Protein AF-A0A382RV12-F1 (afdb_monomer)

Organism: NCBI:txid408172

Structure (mmCIF, N/CA/C/O backbone):
data_AF-A0A382RV12-F1
#
_entry.id   AF-A0A382RV12-F1
#
loop_
_atom_site.group_PDB
_atom_site.id
_atom_site.type_symbol
_atom_site.label_atom_id
_atom_site.label_alt_id
_atom_site.label_comp_id
_atom_site.label_asym_id
_atom_site.label_entity_id
_atom_site.label_seq_id
_atom_site.pdbx_PDB_ins_code
_atom_site.Cartn_x
_atom_site.Cartn_y
_atom_site.Cartn_z
_atom_site.occupancy
_atom_site.B_iso_or_equiv
_atom_site.auth_seq_id
_atom_site.auth_comp_id
_atom_site.auth_asym_id
_atom_site.auth_atom_id
_atom_site.pdbx_PDB_model_num
ATOM 1 N N . MET A 1 1 ? -24.639 10.679 39.259 1.00 41.12 1 MET A N 1
ATOM 2 C CA . MET A 1 1 ? -24.755 9.679 38.186 1.00 41.12 1 MET A CA 1
ATOM 3 C C . MET A 1 1 ? -23.896 10.194 37.061 1.00 41.12 1 MET A C 1
ATOM 5 O O . MET A 1 1 ? -24.199 11.256 36.540 1.00 41.12 1 MET A O 1
ATOM 9 N N . THR A 1 2 ? -22.761 9.558 36.803 1.00 46.12 2 THR A N 1
ATOM 10 C CA . THR A 1 2 ? -22.105 9.705 35.505 1.00 46.12 2 THR A CA 1
ATOM 11 C C . THR A 1 2 ? -22.959 8.887 34.549 1.00 46.12 2 THR A C 1
ATOM 13 O O . THR A 1 2 ? -23.138 7.693 34.789 1.00 46.12 2 THR A O 1
ATOM 16 N N . GLU A 1 3 ? -23.603 9.538 33.585 1.00 52.28 3 GLU A N 1
ATOM 17 C CA . GLU A 1 3 ? -24.341 8.835 32.535 1.00 52.28 3 GLU A CA 1
ATOM 18 C C . GLU A 1 3 ? -23.346 7.910 31.829 1.00 52.28 3 GLU A C 1
ATOM 20 O O . GLU A 1 3 ? -22.315 8.371 31.342 1.00 52.28 3 GLU A O 1
ATOM 25 N N . GLN A 1 4 ? -23.598 6.603 31.879 1.00 54.69 4 GLN A N 1
ATOM 26 C CA . GLN A 1 4 ? -22.796 5.633 31.149 1.00 54.69 4 GLN A CA 1
ATOM 27 C C . GLN A 1 4 ? -23.202 5.730 29.682 1.00 54.69 4 GLN A C 1
ATOM 29 O O . GLN A 1 4 ? -24.363 5.508 29.347 1.00 54.69 4 GLN A O 1
ATOM 34 N N . THR A 1 5 ? -22.251 6.110 28.840 1.00 68.94 5 THR A N 1
ATOM 35 C CA . THR A 1 5 ? -22.406 6.154 27.387 1.00 68.94 5 THR A CA 1
ATOM 36 C C . THR A 1 5 ? -22.314 4.744 26.808 1.00 68.94 5 THR A C 1
ATOM 38 O O . THR A 1 5 ? -21.700 3.858 27.415 1.00 68.94 5 THR A O 1
ATOM 41 N N . ASP A 1 6 ? -22.963 4.518 25.666 1.00 75.69 6 ASP A N 1
ATOM 42 C CA . ASP A 1 6 ? -22.780 3.284 24.901 1.00 75.69 6 ASP A CA 1
ATOM 43 C C . ASP A 1 6 ? -21.322 3.188 24.409 1.00 75.69 6 ASP A C 1
ATOM 45 O O . ASP A 1 6 ? -20.672 4.219 24.250 1.00 75.69 6 ASP A O 1
ATOM 49 N N . PRO A 1 7 ? -20.774 1.982 24.173 1.00 75.00 7 PRO A N 1
ATOM 50 C CA . PRO A 1 7 ? -19.420 1.846 23.647 1.00 75.00 7 PRO A CA 1
ATOM 51 C C . PRO A 1 7 ? -19.257 2.515 22.276 1.00 75.00 7 PRO A C 1
ATOM 53 O O . PRO A 1 7 ? -20.074 2.285 21.382 1.00 75.00 7 PRO A O 1
ATOM 56 N N . THR A 1 8 ? -18.152 3.238 22.076 1.00 80.94 8 THR A N 1
ATOM 57 C CA . THR A 1 8 ? -17.790 3.790 20.764 1.00 80.94 8 THR A CA 1
ATOM 58 C C . THR A 1 8 ? -17.733 2.707 19.684 1.00 80.94 8 THR A C 1
ATOM 60 O O . THR A 1 8 ? -17.203 1.616 19.913 1.00 80.94 8 THR A O 1
ATOM 63 N N . LEU A 1 9 ? -18.197 3.023 18.477 1.00 82.06 9 LEU A N 1
ATOM 64 C CA . LEU A 1 9 ? -18.089 2.171 17.294 1.00 82.06 9 LEU A CA 1
ATOM 65 C C . LEU A 1 9 ? -17.056 2.734 16.311 1.00 82.06 9 LEU A C 1
ATOM 67 O O . LEU A 1 9 ? -16.866 3.947 16.231 1.00 82.06 9 LEU A O 1
ATOM 71 N N . VAL A 1 10 ? -16.417 1.862 15.529 1.00 83.12 10 VAL A N 1
ATOM 72 C CA . VAL A 1 10 ? -15.773 2.276 14.274 1.00 83.12 10 VAL A CA 1
ATOM 73 C C . VAL A 1 10 ? -16.867 2.390 13.212 1.00 83.12 10 VAL A C 1
ATOM 75 O O . VAL A 1 10 ? -17.348 1.379 12.704 1.00 83.12 10 VAL A O 1
ATOM 78 N N . ASP A 1 11 ? -17.271 3.618 12.893 1.00 82.31 11 ASP A N 1
ATOM 79 C CA . ASP A 1 11 ? -18.333 3.910 11.922 1.00 82.31 11 ASP A CA 1
ATOM 80 C C . ASP A 1 11 ? -17.936 3.476 10.512 1.00 82.31 11 ASP A C 1
ATOM 82 O O . ASP A 1 11 ? -18.735 2.917 9.760 1.00 82.31 11 ASP A O 1
ATOM 86 N N . ASN A 1 12 ? -16.688 3.764 10.150 1.00 85.81 12 ASN A N 1
ATOM 87 C CA . ASN A 1 12 ? -16.140 3.460 8.843 1.00 85.81 12 ASN A CA 1
ATOM 88 C C . ASN A 1 12 ? -14.617 3.353 8.913 1.00 85.81 12 ASN A C 1
ATOM 90 O O . ASN A 1 12 ? -13.969 4.002 9.736 1.00 85.81 12 ASN A O 1
ATOM 94 N N . VAL A 1 13 ? -14.044 2.590 7.994 1.00 86.75 13 VAL A N 1
ATOM 95 C CA . VAL A 1 13 ? -12.624 2.647 7.661 1.00 86.75 13 VAL A CA 1
ATOM 96 C C . VAL A 1 13 ? -12.551 2.942 6.177 1.00 86.75 13 VAL A C 1
ATOM 98 O O . VAL A 1 13 ? -13.224 2.263 5.415 1.00 86.75 13 VAL A O 1
ATOM 101 N N . SER A 1 14 ? -11.759 3.928 5.759 1.00 89.06 14 SER A N 1
ATOM 102 C CA . SER A 1 14 ? -11.567 4.163 4.330 1.00 89.06 14 SER A CA 1
ATOM 103 C C . SER A 1 14 ? -10.190 4.670 3.953 1.00 89.06 14 SER A C 1
ATOM 105 O O . SER A 1 14 ? -9.489 5.279 4.766 1.00 89.06 14 SER A O 1
ATOM 107 N N . ILE A 1 15 ? -9.821 4.479 2.690 1.00 86.44 15 ILE A N 1
ATOM 108 C CA . ILE A 1 15 ? -8.669 5.155 2.084 1.00 86.44 15 ILE A CA 1
ATOM 109 C C . ILE A 1 15 ? -8.999 6.649 1.946 1.00 86.44 15 ILE A C 1
ATOM 111 O O . ILE A 1 15 ? -10.085 7.012 1.494 1.00 86.44 15 ILE A O 1
ATOM 115 N N . THR A 1 16 ? -8.104 7.535 2.394 1.00 82.19 16 THR A N 1
ATOM 116 C CA . THR A 1 16 ? -8.393 8.983 2.486 1.00 82.19 16 THR A CA 1
ATOM 117 C C . THR A 1 16 ? -7.419 9.892 1.754 1.00 82.19 16 THR A C 1
ATOM 119 O O . THR A 1 16 ? -7.777 11.033 1.467 1.00 82.19 16 THR A O 1
ATOM 122 N N . SER A 1 17 ? -6.211 9.427 1.431 1.00 77.88 17 SER A N 1
ATOM 123 C CA . SER A 1 17 ? -5.293 10.172 0.563 1.00 77.88 17 SER A CA 1
ATOM 124 C C . SER A 1 17 ? -4.125 9.323 0.082 1.00 77.88 17 SER A C 1
ATOM 126 O O . SER A 1 17 ? -3.607 8.497 0.839 1.00 77.88 17 SER A O 1
ATOM 128 N N . THR A 1 18 ? -3.634 9.656 -1.104 1.00 72.00 18 THR A N 1
ATOM 129 C CA . THR A 1 18 ? -2.382 9.198 -1.714 1.00 72.00 18 THR A CA 1
ATOM 130 C C . THR A 1 18 ? -1.452 10.401 -1.883 1.00 72.00 18 THR A C 1
ATOM 132 O O . THR A 1 18 ? -1.920 11.526 -2.073 1.00 72.00 18 THR A O 1
ATOM 135 N N . THR A 1 19 ? -0.137 10.232 -1.709 1.00 63.31 19 THR A N 1
ATOM 136 C CA . THR A 1 19 ? 0.781 11.388 -1.723 1.00 63.31 19 THR A CA 1
ATOM 137 C C . THR A 1 19 ? 1.204 11.864 -3.110 1.00 63.31 19 THR A C 1
ATOM 139 O O . THR A 1 19 ? 1.648 13.005 -3.184 1.00 63.31 19 THR A O 1
ATOM 142 N N . GLU A 1 20 ? 1.019 11.089 -4.185 1.00 52.03 20 GLU A N 1
ATOM 143 C CA . GLU A 1 20 ? 1.385 11.503 -5.551 1.00 52.03 20 GLU A CA 1
ATOM 144 C C . GLU A 1 20 ? 0.393 10.967 -6.607 1.00 52.03 20 GLU A C 1
ATOM 146 O O . GLU A 1 20 ? 0.573 9.906 -7.184 1.00 52.03 20 GLU A O 1
ATOM 151 N N . ASP A 1 21 ? -0.664 11.736 -6.885 1.00 49.31 21 ASP A N 1
ATOM 152 C CA . ASP A 1 21 ? -1.662 11.478 -7.948 1.00 49.31 21 ASP A CA 1
ATOM 153 C C . ASP A 1 21 ? -1.181 11.916 -9.355 1.00 49.31 21 ASP A C 1
ATOM 155 O O . ASP A 1 21 ? -1.974 12.078 -10.284 1.00 49.31 21 ASP A O 1
ATOM 159 N N . THR A 1 22 ? 0.115 12.191 -9.544 1.00 48.94 22 THR A N 1
ATOM 160 C CA . THR A 1 22 ? 0.632 12.641 -10.852 1.00 48.94 22 THR A CA 1
ATOM 161 C C . THR A 1 22 ? 0.770 11.519 -11.879 1.00 48.94 22 THR A C 1
ATOM 163 O O . THR A 1 22 ? 0.903 11.817 -13.067 1.00 48.94 22 THR A O 1
ATOM 166 N N . TYR A 1 23 ? 0.681 10.260 -11.449 1.00 57.47 23 TYR A N 1
ATOM 167 C CA . TYR A 1 23 ? 0.643 9.082 -12.311 1.00 57.47 23 TYR A CA 1
ATOM 168 C C . TYR A 1 23 ? -0.698 8.365 -12.160 1.00 57.47 23 TYR A C 1
ATOM 170 O O . TYR A 1 23 ? -1.352 8.439 -11.125 1.00 57.47 23 TYR A O 1
ATOM 178 N N . SER A 1 24 ? -1.125 7.656 -13.204 1.00 72.50 24 SER A N 1
ATOM 179 C CA . SER A 1 24 ? -2.361 6.862 -13.193 1.00 72.50 24 SER A CA 1
ATOM 180 C C . SER A 1 24 ? -2.358 5.710 -12.175 1.00 72.50 24 SER A C 1
ATOM 182 O O . SER A 1 24 ? -3.398 5.086 -11.981 1.00 72.50 24 SER A O 1
ATOM 184 N N . ALA A 1 25 ? -1.213 5.422 -11.549 1.00 86.50 25 ALA A N 1
ATOM 185 C CA . ALA A 1 25 ? -1.028 4.423 -10.504 1.00 86.50 25 ALA A CA 1
ATOM 186 C C . ALA A 1 25 ? 0.066 4.875 -9.520 1.00 86.50 25 ALA A C 1
ATOM 188 O O . ALA A 1 25 ? 0.974 5.612 -9.903 1.00 86.50 25 ALA A O 1
ATOM 189 N N . LEU A 1 26 ? -0.012 4.406 -8.274 1.00 90.06 26 LEU A N 1
ATOM 190 C CA . LEU A 1 26 ? 1.015 4.613 -7.251 1.00 90.06 26 LEU A CA 1
ATOM 191 C C . LEU A 1 26 ? 2.250 3.757 -7.534 1.00 90.06 26 LEU A C 1
ATOM 193 O O . LEU A 1 26 ? 2.128 2.617 -7.982 1.00 90.06 26 LEU A O 1
ATOM 197 N N . ASN A 1 27 ? 3.429 4.267 -7.194 1.00 89.50 27 ASN A N 1
ATOM 198 C CA . ASN A 1 27 ? 4.706 3.581 -7.337 1.00 89.50 27 ASN A CA 1
ATOM 199 C C . ASN A 1 27 ? 5.344 3.252 -5.977 1.00 89.50 27 ASN A C 1
ATOM 201 O O . ASN A 1 27 ? 4.908 3.679 -4.908 1.00 89.50 27 ASN A O 1
ATOM 205 N N . THR A 1 28 ? 6.426 2.466 -6.006 1.00 90.94 28 THR A N 1
ATOM 206 C CA . THR A 1 28 ? 7.207 2.150 -4.799 1.00 90.94 28 THR A CA 1
ATOM 207 C C . THR A 1 28 ? 7.678 3.426 -4.098 1.00 90.94 28 THR A C 1
ATOM 209 O O . THR A 1 28 ? 8.332 4.268 -4.707 1.00 90.94 28 THR A O 1
ATOM 212 N N . GLY A 1 29 ? 7.416 3.529 -2.794 1.00 91.31 29 GLY A N 1
ATOM 213 C CA . GLY A 1 29 ? 7.737 4.707 -1.981 1.00 91.31 29 GLY A CA 1
ATOM 214 C C . GLY A 1 29 ? 6.554 5.648 -1.734 1.00 91.31 29 GLY A C 1
ATOM 215 O O . GLY A 1 29 ? 6.611 6.434 -0.782 1.00 91.31 29 GLY A O 1
ATOM 216 N N . ASP A 1 30 ? 5.467 5.520 -2.497 1.00 91.62 30 ASP A N 1
ATOM 217 C CA . ASP A 1 30 ? 4.258 6.313 -2.282 1.00 91.62 30 ASP A CA 1
ATOM 218 C C . ASP A 1 30 ? 3.542 5.922 -0.997 1.00 91.62 30 ASP A C 1
ATOM 220 O O . ASP A 1 30 ? 3.575 4.770 -0.556 1.00 91.62 30 ASP A O 1
ATOM 224 N N . ASN A 1 31 ? 2.883 6.900 -0.373 1.00 91.50 31 ASN A N 1
ATOM 225 C CA . ASN A 1 31 ? 2.157 6.686 0.869 1.00 91.50 31 ASN A CA 1
ATOM 226 C C . ASN A 1 31 ? 0.653 6.644 0.630 1.00 91.50 31 ASN A C 1
ATOM 228 O O . ASN A 1 31 ? 0.059 7.596 0.123 1.00 91.50 31 ASN A O 1
ATOM 232 N N . VAL A 1 32 ? 0.039 5.579 1.131 1.00 92.69 32 VAL A N 1
ATOM 233 C CA . VAL A 1 32 ? -1.406 5.404 1.242 1.00 92.69 32 VAL A CA 1
ATOM 234 C C . VAL A 1 32 ? -1.804 5.714 2.677 1.00 92.69 32 VAL A C 1
ATOM 236 O O . VAL A 1 32 ? -1.262 5.133 3.622 1.00 92.69 32 VAL A O 1
ATOM 239 N N . SER A 1 33 ? -2.737 6.646 2.857 1.00 92.12 33 SER A N 1
ATOM 240 C CA . SER A 1 33 ? -3.342 6.924 4.160 1.00 92.12 33 SER A CA 1
ATOM 241 C C . SER A 1 33 ? -4.721 6.291 4.256 1.00 92.12 33 SER A C 1
ATOM 243 O O . SER A 1 33 ? -5.566 6.483 3.383 1.00 92.12 33 SER A O 1
ATOM 245 N N . VAL A 1 34 ? -4.944 5.575 5.354 1.00 93.75 34 VAL A N 1
ATOM 246 C CA . VAL A 1 34 ? -6.235 4.991 5.720 1.00 93.75 34 VAL A CA 1
ATOM 247 C C . VAL A 1 34 ? -6.728 5.657 6.994 1.00 93.75 34 VAL A C 1
ATOM 249 O O . VAL A 1 34 ? -5.946 5.897 7.917 1.00 93.75 34 VAL A O 1
ATOM 252 N N . THR A 1 35 ? -8.020 5.943 7.070 1.00 92.56 35 THR A N 1
ATOM 253 C CA . THR A 1 35 ? -8.645 6.563 8.235 1.00 92.56 35 THR A CA 1
ATOM 254 C C . THR A 1 35 ? -9.725 5.661 8.806 1.00 92.56 35 THR A C 1
ATOM 256 O O . THR A 1 35 ? -10.640 5.264 8.093 1.00 92.56 35 THR A O 1
ATOM 259 N N . ALA A 1 36 ? -9.637 5.376 10.104 1.00 93.19 36 ALA A N 1
ATOM 260 C CA . ALA A 1 36 ? -10.740 4.830 10.886 1.00 93.19 36 ALA A CA 1
ATOM 261 C C . ALA A 1 36 ? -11.505 5.983 11.549 1.00 93.19 36 ALA A C 1
ATOM 263 O O . ALA A 1 36 ? -10.899 6.820 12.226 1.00 93.19 36 ALA A O 1
ATOM 264 N N . PHE A 1 37 ? -12.816 6.023 11.338 1.00 90.69 37 PHE A N 1
ATOM 265 C CA . PHE A 1 37 ? -13.740 7.017 11.873 1.00 90.69 37 PHE A CA 1
ATOM 266 C C . PHE A 1 37 ? -14.488 6.412 13.057 1.00 90.69 37 PHE A C 1
ATOM 268 O O . PHE A 1 37 ? -15.012 5.305 12.945 1.00 90.69 37 PHE A O 1
ATOM 275 N N . PHE A 1 38 ? -14.543 7.127 14.176 1.00 90.38 38 PHE A N 1
ATOM 276 C CA . PHE A 1 38 ? -15.217 6.670 15.390 1.00 90.38 38 PHE A CA 1
ATOM 277 C C . PHE A 1 38 ? -16.532 7.411 15.601 1.00 90.38 38 PHE A C 1
ATOM 279 O O . PHE A 1 38 ? -16.618 8.584 15.267 1.00 90.38 38 PHE A O 1
ATOM 286 N N . SER A 1 39 ? -17.528 6.758 16.195 1.00 88.19 39 SER A N 1
ATOM 287 C CA . SER A 1 39 ? -18.857 7.338 16.447 1.00 88.19 39 SER A CA 1
ATOM 288 C C . SER A 1 39 ? -18.885 8.444 17.510 1.00 88.19 39 SER A C 1
ATOM 290 O O . SER A 1 39 ? -19.922 9.065 17.728 1.00 88.19 39 SER A O 1
ATOM 292 N N . GLU A 1 40 ? -17.778 8.631 18.228 1.00 86.44 40 GLU A N 1
ATOM 293 C CA . GLU A 1 40 ? -17.568 9.654 19.252 1.00 86.44 40 GLU A CA 1
ATOM 294 C C . GLU A 1 40 ? -16.057 9.837 19.502 1.00 86.44 40 GLU A C 1
ATOM 296 O O . GLU A 1 40 ? -15.216 9.238 18.823 1.00 86.44 40 GLU A O 1
ATOM 301 N N . SER A 1 41 ? -15.693 10.684 20.467 1.00 86.50 41 SER A N 1
ATOM 302 C CA . SER A 1 41 ? -14.296 10.877 20.864 1.00 86.50 41 SER A CA 1
ATOM 303 C C . SER A 1 41 ? -13.726 9.657 21.595 1.00 86.50 41 SER A C 1
ATOM 305 O O . SER A 1 41 ? -14.372 9.091 22.479 1.00 86.50 41 SER A O 1
ATOM 307 N N . VAL A 1 42 ? -12.473 9.308 21.296 1.00 91.06 42 VAL A N 1
ATOM 308 C CA . VAL A 1 42 ? -11.781 8.140 21.854 1.00 91.06 42 VAL A CA 1
ATOM 309 C C . VAL A 1 42 ? -10.441 8.490 22.489 1.00 91.06 42 VAL A C 1
ATOM 311 O O . VAL A 1 42 ? -9.745 9.432 22.124 1.00 91.06 42 VAL A O 1
ATOM 314 N N . ILE A 1 43 ? -10.035 7.665 23.441 1.00 91.94 43 ILE A N 1
ATOM 315 C CA . ILE A 1 43 ? -8.728 7.661 24.079 1.00 91.94 43 ILE A CA 1
ATOM 316 C C . ILE A 1 43 ? -7.997 6.411 23.601 1.00 91.94 43 ILE A C 1
ATOM 318 O O . ILE A 1 43 ? -8.394 5.285 23.919 1.00 91.94 43 ILE A O 1
ATOM 322 N N . VAL A 1 44 ? -6.911 6.616 22.858 1.00 93.94 44 VAL A N 1
ATOM 323 C CA . VAL A 1 44 ? -6.012 5.547 22.416 1.00 93.94 44 VAL A CA 1
ATO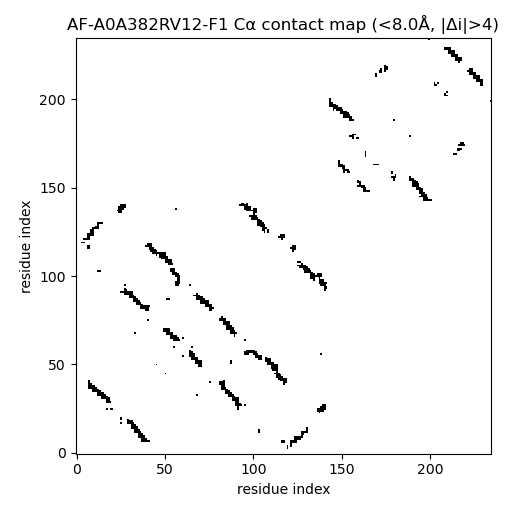M 324 C C . VAL A 1 44 ? -4.873 5.399 23.425 1.00 93.94 44 VAL A C 1
ATOM 326 O O . VAL A 1 44 ? -4.073 6.313 23.608 1.00 93.94 44 VAL A O 1
ATOM 329 N N . ASP A 1 45 ? -4.780 4.236 24.066 1.00 95.56 45 ASP A N 1
ATOM 330 C CA . ASP A 1 45 ? -3.632 3.844 24.890 1.00 95.56 45 ASP A CA 1
ATOM 331 C C . ASP A 1 45 ? -2.823 2.787 24.138 1.00 95.56 45 ASP A C 1
ATOM 333 O O . ASP A 1 45 ? -3.226 1.626 24.049 1.00 95.56 45 ASP A O 1
ATOM 337 N N . ASN A 1 46 ? -1.697 3.206 23.568 1.00 95.31 46 ASN A N 1
ATOM 338 C CA . ASN A 1 46 ? -0.800 2.392 22.750 1.00 95.31 46 ASN A CA 1
ATOM 339 C C . ASN A 1 46 ? 0.552 2.119 23.434 1.00 95.31 46 ASN A C 1
ATOM 341 O O . ASN A 1 46 ? 1.528 1.768 22.771 1.00 95.31 46 ASN A O 1
ATOM 345 N N . ALA A 1 47 ? 0.637 2.255 24.763 1.00 96.19 47 ALA A N 1
ATOM 346 C CA . ALA A 1 47 ? 1.895 2.072 25.492 1.00 96.19 47 ALA A CA 1
ATOM 347 C C . ALA A 1 47 ? 2.473 0.647 25.374 1.00 96.19 47 ALA A C 1
ATOM 349 O O . ALA A 1 47 ? 3.684 0.460 25.482 1.00 96.19 47 ALA A O 1
ATOM 350 N N . SER A 1 48 ? 1.614 -0.354 25.143 1.00 95.50 48 SER A N 1
ATOM 351 C CA . SER A 1 48 ? 2.001 -1.770 25.008 1.00 95.50 48 SER A CA 1
ATOM 352 C C . SER A 1 48 ? 2.091 -2.257 23.555 1.00 95.50 48 SER A C 1
ATOM 354 O O . SER A 1 48 ? 2.393 -3.426 23.326 1.00 95.50 48 SER A O 1
ATOM 356 N N . GLY A 1 49 ? 1.835 -1.384 22.578 1.00 95.88 49 GLY A N 1
ATOM 357 C CA . GLY A 1 49 ? 1.832 -1.718 21.156 1.00 95.88 49 GLY A CA 1
ATOM 358 C C . GLY A 1 49 ? 0.945 -0.773 20.352 1.00 95.88 49 GLY A C 1
ATOM 359 O O . GLY A 1 49 ? 0.061 -0.122 20.904 1.00 95.88 49 GLY A O 1
ATOM 360 N N . ASN A 1 50 ? 1.193 -0.682 19.045 1.00 96.00 50 ASN A N 1
ATOM 361 C CA . ASN A 1 50 ? 0.440 0.201 18.159 1.00 96.00 50 ASN A CA 1
ATOM 362 C C . ASN A 1 50 ? -0.681 -0.553 17.434 1.00 96.00 50 ASN A C 1
ATOM 364 O O . ASN A 1 50 ? -0.428 -1.643 16.909 1.00 96.00 50 ASN A O 1
ATOM 368 N N . PRO A 1 51 ? -1.876 0.054 17.312 1.00 97.38 51 PRO A N 1
ATOM 369 C CA . PRO A 1 51 ? -2.884 -0.425 16.383 1.00 97.38 51 PRO A CA 1
ATOM 370 C C . PRO A 1 51 ? -2.313 -0.550 14.962 1.00 97.38 51 PRO A C 1
ATOM 372 O O . PRO A 1 51 ? -1.484 0.259 14.533 1.00 97.38 51 PRO A O 1
ATOM 375 N N . THR A 1 52 ? -2.779 -1.540 14.214 1.00 98.06 52 THR A N 1
ATOM 376 C CA . THR A 1 52 ? -2.472 -1.706 12.788 1.00 98.06 52 THR A CA 1
ATOM 377 C C . THR A 1 52 ? -3.740 -1.949 12.004 1.00 98.06 52 THR A C 1
ATOM 379 O O . THR A 1 52 ? -4.732 -2.416 12.559 1.00 98.06 52 THR A O 1
ATOM 382 N N . LEU A 1 53 ? -3.683 -1.688 10.707 1.00 97.56 53 LEU A N 1
ATOM 383 C CA . LEU A 1 53 ? -4.793 -1.930 9.808 1.00 97.56 53 LEU A CA 1
ATOM 384 C C . LEU A 1 53 ? -4.312 -2.735 8.607 1.00 97.56 53 LEU A C 1
ATOM 386 O O . LEU A 1 53 ? -3.341 -2.350 7.957 1.00 97.56 53 LEU A O 1
ATOM 390 N N . THR A 1 54 ? -4.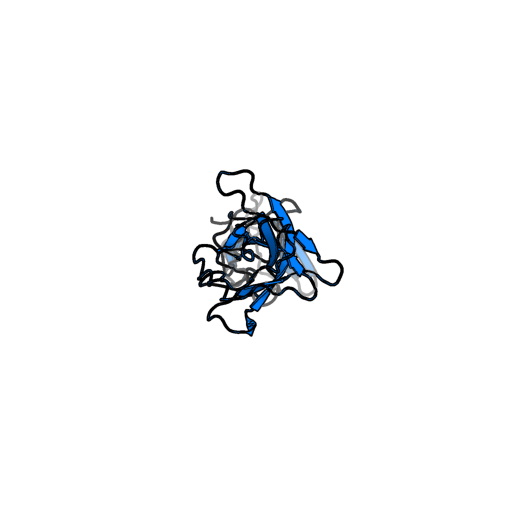953 -3.869 8.347 1.00 97.25 54 THR A N 1
ATOM 391 C CA . THR A 1 54 ? -4.662 -4.667 7.154 1.00 97.25 54 THR A CA 1
ATOM 392 C C . THR A 1 54 ? -5.334 -4.042 5.938 1.00 97.25 54 THR A C 1
ATOM 394 O O . THR A 1 54 ? -6.530 -3.772 5.956 1.00 97.25 54 THR A O 1
ATOM 397 N N . ILE A 1 55 ? -4.555 -3.800 4.894 1.00 95.62 55 ILE A N 1
ATOM 398 C CA . ILE A 1 55 ? -5.046 -3.414 3.571 1.00 95.62 55 ILE A CA 1
ATOM 399 C C . ILE A 1 55 ? -4.667 -4.507 2.580 1.00 95.62 55 ILE A C 1
ATOM 401 O O . ILE A 1 55 ? -3.723 -5.259 2.827 1.00 95.62 55 ILE A O 1
ATOM 405 N N . VAL A 1 56 ? -5.365 -4.568 1.461 1.00 95.25 56 VAL A N 1
ATOM 406 C CA . VAL A 1 56 ? -5.078 -5.487 0.364 1.00 95.25 56 VAL A CA 1
ATOM 407 C C . VAL A 1 56 ? -4.478 -4.665 -0.765 1.00 95.25 56 VAL A C 1
ATOM 409 O O . VAL A 1 56 ? -5.103 -3.703 -1.212 1.00 95.25 56 VAL A O 1
ATOM 412 N N . VAL A 1 57 ? -3.254 -5.011 -1.161 1.00 94.62 57 VAL A N 1
ATOM 413 C CA . VAL A 1 57 ? -2.558 -4.415 -2.305 1.00 94.62 57 VAL A CA 1
ATOM 414 C C . VAL A 1 57 ? -2.129 -5.546 -3.228 1.00 94.62 57 VAL A C 1
ATOM 416 O O . VAL A 1 57 ? -1.127 -6.225 -2.975 1.00 94.62 57 VAL A O 1
ATOM 419 N N . GLY A 1 58 ? -2.937 -5.781 -4.251 1.00 90.75 58 GLY A N 1
ATOM 420 C CA . GLY A 1 58 ? -2.787 -6.887 -5.183 1.00 90.75 58 GLY A CA 1
ATOM 421 C C . GLY A 1 58 ? -4.118 -7.335 -5.771 1.00 90.75 58 GLY A C 1
ATOM 422 O O . GLY A 1 58 ? -5.176 -7.185 -5.160 1.00 90.75 58 GLY A O 1
ATOM 423 N N . THR A 1 59 ? -4.041 -7.926 -6.958 1.00 81.75 59 THR A N 1
ATOM 424 C CA . THR A 1 59 ? -5.218 -8.420 -7.671 1.00 81.75 59 THR A CA 1
ATOM 425 C C . THR A 1 59 ? -5.625 -9.806 -7.180 1.00 81.75 59 THR A C 1
ATOM 427 O O . THR A 1 59 ? -4.776 -10.652 -6.921 1.00 81.75 59 THR A O 1
ATOM 430 N N . ASP A 1 60 ? -6.938 -10.030 -7.073 1.00 79.19 60 ASP A N 1
ATOM 431 C CA . ASP A 1 60 ? -7.603 -11.259 -6.594 1.00 79.19 60 ASP A CA 1
ATOM 432 C C . ASP A 1 60 ? -7.771 -11.403 -5.066 1.00 79.19 60 ASP A C 1
ATOM 434 O O . ASP A 1 60 ? -8.367 -12.389 -4.619 1.00 79.19 60 ASP A O 1
ATOM 438 N N . ASN A 1 61 ? -7.334 -10.416 -4.269 1.00 78.12 61 ASN A N 1
ATOM 439 C CA . ASN A 1 61 ? -7.496 -10.385 -2.805 1.00 78.12 61 ASN A CA 1
ATOM 440 C C . ASN A 1 61 ? -7.031 -11.695 -2.136 1.00 78.12 61 ASN A C 1
ATOM 442 O O . ASN A 1 61 ? -7.750 -12.362 -1.381 1.00 78.12 61 ASN A O 1
ATOM 446 N N . LEU A 1 62 ? -5.810 -12.114 -2.475 1.00 84.31 62 LEU A N 1
ATOM 447 C CA . LEU A 1 62 ? -5.167 -13.253 -1.840 1.00 84.31 62 LEU A CA 1
ATOM 448 C C . LEU A 1 62 ? -4.547 -12.807 -0.517 1.00 84.31 62 LEU A C 1
ATOM 450 O O . LEU A 1 62 ? -4.072 -11.689 -0.360 1.00 84.31 62 LEU A O 1
ATOM 454 N N . SER A 1 63 ? -4.419 -13.722 0.446 1.00 84.12 63 SER A N 1
ATOM 455 C CA . SER A 1 63 ? -3.749 -13.400 1.716 1.00 84.12 63 SER A CA 1
ATOM 456 C C . SER A 1 63 ? -2.280 -12.975 1.547 1.00 84.12 63 SER A C 1
ATOM 458 O O . SER A 1 63 ? -1.698 -12.412 2.471 1.00 84.12 63 SER A O 1
ATOM 460 N N . SER A 1 64 ? -1.662 -13.288 0.402 1.00 89.75 64 SER A N 1
ATOM 461 C CA . SER A 1 64 ? -0.329 -12.805 0.013 1.00 89.75 64 SER A CA 1
ATOM 462 C C . SER A 1 64 ? -0.290 -11.311 -0.291 1.00 89.75 64 SER A C 1
ATOM 464 O O . SER A 1 64 ? 0.792 -10.731 -0.275 1.00 89.75 64 SER A O 1
ATOM 466 N N . ASP A 1 65 ? -1.443 -10.701 -0.533 1.00 93.31 65 ASP A N 1
ATOM 467 C CA . ASP A 1 65 ? -1.609 -9.310 -0.963 1.00 93.31 65 ASP A CA 1
ATOM 468 C C . ASP A 1 65 ? -1.905 -8.409 0.243 1.00 93.31 65 ASP A C 1
ATOM 470 O O . ASP A 1 65 ? -1.876 -7.184 0.161 1.00 93.31 65 ASP A O 1
ATOM 474 N N . ASN A 1 66 ? -2.090 -9.018 1.418 1.00 95.50 66 ASN A N 1
ATOM 475 C CA . ASN A 1 66 ? -2.254 -8.303 2.670 1.00 95.50 66 ASN A CA 1
ATOM 476 C C . ASN A 1 66 ? -0.987 -7.520 3.012 1.00 95.50 66 ASN A C 1
ATOM 478 O O . ASN A 1 66 ? 0.127 -8.057 3.070 1.00 95.50 66 ASN A O 1
ATOM 482 N N . ARG A 1 67 ? -1.176 -6.239 3.302 1.00 97.25 67 ARG A N 1
ATOM 483 C CA . ARG A 1 67 ? -0.169 -5.305 3.790 1.00 97.25 67 ARG A CA 1
ATOM 484 C C . ARG A 1 67 ? -0.633 -4.676 5.093 1.00 97.25 67 ARG A C 1
ATOM 486 O O . ARG A 1 67 ? -1.822 -4.584 5.382 1.00 97.25 67 ARG A O 1
ATOM 493 N N . THR A 1 68 ? 0.328 -4.242 5.898 1.00 97.69 68 THR A N 1
ATOM 494 C CA . THR A 1 68 ? 0.059 -3.680 7.224 1.00 97.69 68 THR A CA 1
ATOM 495 C C . THR A 1 68 ? 0.276 -2.176 7.202 1.00 97.69 68 THR A C 1
ATOM 497 O O . THR A 1 68 ? 1.416 -1.708 7.213 1.00 97.69 68 THR A O 1
ATOM 500 N N . ALA A 1 69 ? -0.813 -1.413 7.232 1.00 97.69 69 ALA A N 1
ATOM 501 C CA . ALA A 1 69 ? -0.775 0.012 7.512 1.00 97.69 69 ALA A CA 1
ATOM 502 C C . ALA A 1 69 ? -0.570 0.245 9.019 1.00 97.69 69 ALA A C 1
ATOM 504 O O . ALA A 1 69 ? -1.195 -0.390 9.876 1.00 97.69 69 ALA A O 1
ATOM 505 N N . THR A 1 70 ? 0.329 1.163 9.360 1.00 97.19 70 THR A N 1
ATOM 506 C CA . THR A 1 70 ? 0.756 1.425 10.742 1.00 97.19 70 THR A CA 1
ATOM 507 C C . THR A 1 70 ? 0.102 2.682 11.295 1.00 97.19 70 THR A C 1
ATOM 509 O O . THR A 1 70 ? -0.070 3.660 10.569 1.00 97.19 70 THR A O 1
ATOM 512 N N . TYR A 1 71 ? -0.270 2.666 12.579 1.00 96.81 71 TYR A N 1
ATOM 513 C CA . TYR A 1 71 ? -0.830 3.839 13.250 1.00 96.81 71 TYR A CA 1
ATOM 514 C C . TYR A 1 71 ? 0.129 5.037 13.181 1.00 96.81 71 TYR A C 1
ATOM 516 O O . TYR A 1 71 ? 1.274 4.959 13.624 1.00 96.81 71 TYR A O 1
ATOM 524 N N . TRP A 1 72 ? -0.362 6.152 12.640 1.00 93.94 72 TRP A N 1
ATOM 525 C CA . TRP A 1 72 ? 0.391 7.393 12.473 1.00 93.94 72 TRP A CA 1
ATOM 526 C C . TRP A 1 72 ? 0.009 8.427 13.532 1.00 93.94 72 TRP A C 1
ATOM 528 O O . TRP A 1 72 ? 0.873 8.990 14.201 1.00 93.94 72 TRP A O 1
ATOM 538 N N . ARG A 1 73 ? -1.286 8.747 13.638 1.00 92.31 73 ARG A N 1
ATOM 539 C CA . ARG A 1 73 ? -1.810 9.743 14.588 1.00 92.31 73 ARG A CA 1
ATOM 540 C C . ARG A 1 73 ? -3.315 9.624 14.760 1.00 92.31 73 ARG A C 1
ATOM 542 O O . ARG A 1 73 ? -4.008 9.153 13.863 1.00 92.31 73 ARG A O 1
ATOM 549 N N . GLN A 1 74 ? -3.807 10.194 15.848 1.00 91.12 74 GLN A N 1
ATOM 550 C CA . GLN A 1 74 ? -5.206 10.553 16.028 1.00 91.12 74 GLN A CA 1
ATOM 551 C C . GLN A 1 74 ? -5.420 12.021 15.631 1.00 91.12 74 GLN A C 1
ATOM 553 O O . GLN A 1 74 ? -4.505 12.842 15.752 1.00 91.12 74 GLN A O 1
ATOM 558 N N . ALA A 1 75 ? -6.614 12.361 15.158 1.00 86.94 75 ALA A N 1
ATOM 559 C CA . ALA A 1 75 ? -7.074 13.742 15.085 1.00 86.94 75 ALA A CA 1
ATOM 560 C C . ALA A 1 75 ? -8.542 13.825 15.496 1.00 86.94 75 ALA A C 1
ATOM 562 O O . ALA A 1 75 ? -9.342 12.975 15.113 1.00 86.94 75 ALA A O 1
ATOM 563 N N . THR A 1 76 ? -8.885 14.883 16.221 1.00 81.69 76 THR A N 1
ATOM 564 C CA . THR A 1 76 ? -10.272 15.203 16.550 1.00 81.69 76 THR A CA 1
ATOM 565 C C . THR A 1 76 ? -10.867 16.055 15.449 1.00 81.69 76 THR A C 1
ATOM 567 O O . THR A 1 76 ? -10.289 17.076 15.059 1.00 81.69 76 THR A O 1
ATOM 570 N N . ASN A 1 77 ? -12.011 15.630 14.924 1.00 68.12 77 ASN A N 1
ATOM 571 C CA . ASN A 1 77 ? -12.707 16.384 13.902 1.00 68.12 77 ASN A CA 1
ATOM 572 C C . ASN A 1 77 ? -13.612 17.422 14.580 1.00 68.12 77 ASN A C 1
ATOM 574 O O . ASN A 1 77 ? -14.630 17.080 15.172 1.00 68.12 77 ASN A O 1
ATOM 578 N N . ASN A 1 78 ? -13.263 18.706 14.482 1.00 61.19 78 ASN A N 1
ATOM 579 C CA . ASN A 1 78 ? -14.032 19.804 15.093 1.00 61.19 78 ASN A CA 1
ATOM 580 C C . ASN A 1 78 ? -15.313 20.181 14.301 1.00 61.19 78 ASN A C 1
ATOM 582 O O . ASN A 1 78 ? -15.830 21.284 14.469 1.00 61.19 78 ASN A O 1
ATOM 586 N N . GLY A 1 79 ? -15.780 19.318 13.390 1.00 58.50 79 GLY A N 1
ATOM 587 C CA . GLY A 1 79 ? -17.012 19.508 12.611 1.00 58.50 79 GLY A CA 1
ATOM 588 C C . GLY A 1 79 ? -18.265 18.999 13.335 1.00 58.50 79 GLY A C 1
ATOM 589 O O . GLY A 1 79 ? -18.164 18.415 14.409 1.00 58.50 79 GLY A O 1
ATOM 590 N N . ASP A 1 80 ? -19.441 19.167 12.717 1.00 48.31 80 ASP A N 1
ATOM 591 C CA . ASP A 1 80 ? -20.771 18.934 13.324 1.00 48.31 80 ASP A CA 1
ATOM 592 C C . ASP A 1 80 ? -21.028 17.510 13.864 1.00 48.31 80 ASP A C 1
ATOM 594 O O . ASP A 1 80 ? -21.993 17.300 14.596 1.00 48.31 80 ASP A O 1
ATOM 598 N N . LEU A 1 81 ? -20.177 16.536 13.522 1.00 53.91 81 LEU A N 1
ATOM 599 C CA . LEU A 1 81 ? -20.267 15.159 14.014 1.00 53.91 81 LEU A CA 1
ATOM 600 C C . LEU A 1 81 ? -19.416 14.896 15.271 1.00 53.91 81 LEU A C 1
ATOM 602 O O . LEU A 1 81 ? -19.701 13.943 15.974 1.00 53.91 81 LEU A O 1
ATOM 606 N N . GLY A 1 82 ? -18.399 15.712 15.590 1.00 56.38 82 GLY A N 1
ATOM 607 C CA . GLY A 1 82 ? -17.578 15.550 16.810 1.00 56.38 82 GLY A CA 1
ATOM 608 C C . GLY A 1 82 ? -16.751 14.252 16.914 1.00 56.38 82 GLY A C 1
ATOM 609 O O . GLY A 1 82 ? -16.232 13.933 17.982 1.00 56.38 82 GLY A O 1
ATOM 610 N N . ASN A 1 83 ? -16.629 13.512 15.813 1.00 76.00 83 ASN A N 1
ATOM 611 C CA . ASN A 1 83 ? -16.029 12.182 15.754 1.00 76.00 83 ASN A CA 1
ATOM 612 C C . ASN A 1 83 ? -14.492 12.231 15.705 1.00 76.00 83 ASN A C 1
ATOM 614 O O . ASN A 1 83 ? -13.911 13.006 14.936 1.00 76.00 83 ASN A O 1
ATOM 618 N N . ASP A 1 84 ? -13.822 11.384 16.489 1.00 88.25 84 ASP A N 1
ATOM 619 C CA . ASP A 1 84 ? -12.370 11.213 16.393 1.00 88.25 84 ASP A CA 1
ATOM 620 C C . ASP A 1 84 ? -11.985 10.334 15.197 1.00 88.25 84 ASP A C 1
ATOM 622 O O . ASP A 1 84 ? -12.735 9.470 14.739 1.00 88.25 84 ASP A O 1
ATOM 626 N N . MET A 1 85 ? -10.777 10.558 14.685 1.00 90.56 85 MET A N 1
ATOM 627 C CA . MET A 1 85 ? -10.190 9.808 13.580 1.00 90.56 85 MET A CA 1
ATOM 628 C C . MET A 1 85 ? -8.840 9.235 13.970 1.00 90.56 85 MET A C 1
ATOM 630 O O . MET A 1 85 ? -8.009 9.933 14.554 1.00 90.56 85 MET A O 1
ATOM 634 N N . MET A 1 86 ? -8.565 8.009 13.536 1.00 94.00 86 MET A N 1
ATOM 635 C CA . MET A 1 86 ? -7.223 7.432 13.561 1.00 94.00 86 MET A CA 1
ATOM 636 C C . MET A 1 86 ? -6.695 7.272 12.143 1.00 94.00 86 MET A C 1
ATOM 638 O O . MET A 1 86 ? -7.339 6.663 11.295 1.00 94.00 86 MET A O 1
ATOM 642 N N . TYR A 1 87 ? -5.504 7.807 11.903 1.00 93.81 87 TYR A N 1
ATOM 643 C CA . TYR A 1 87 ? -4.805 7.720 10.631 1.00 93.81 87 TYR A CA 1
ATOM 644 C C . TYR A 1 87 ? -3.769 6.610 10.688 1.00 93.81 87 TYR A C 1
ATOM 646 O O . TYR A 1 87 ? -2.944 6.562 11.605 1.00 93.81 87 TYR A O 1
ATOM 654 N N . PHE A 1 88 ? -3.775 5.782 9.657 1.00 97.38 88 PHE A N 1
ATOM 655 C CA . PHE A 1 88 ? -2.802 4.740 9.391 1.00 97.38 88 PHE A CA 1
ATOM 656 C C . PHE A 1 88 ? -2.081 5.057 8.090 1.00 97.38 88 PHE A C 1
ATOM 658 O O . PHE A 1 88 ? -2.665 5.675 7.198 1.00 97.38 88 PHE A O 1
ATOM 665 N N . ARG A 1 89 ? -0.821 4.638 7.971 1.00 96.19 89 ARG A N 1
ATOM 666 C CA . ARG A 1 89 ? -0.079 4.753 6.715 1.00 96.19 89 ARG A CA 1
ATOM 667 C C . ARG A 1 89 ? 0.580 3.461 6.301 1.00 96.19 89 ARG A C 1
ATOM 669 O O . ARG A 1 89 ? 1.141 2.740 7.130 1.00 96.19 89 ARG A O 1
ATOM 676 N N . TYR A 1 90 ? 0.546 3.237 5.000 1.00 96.44 90 TYR A N 1
ATOM 677 C CA . TYR A 1 90 ? 1.304 2.215 4.315 1.00 96.44 90 TYR A CA 1
ATOM 678 C C . TYR A 1 90 ? 2.155 2.860 3.223 1.00 96.44 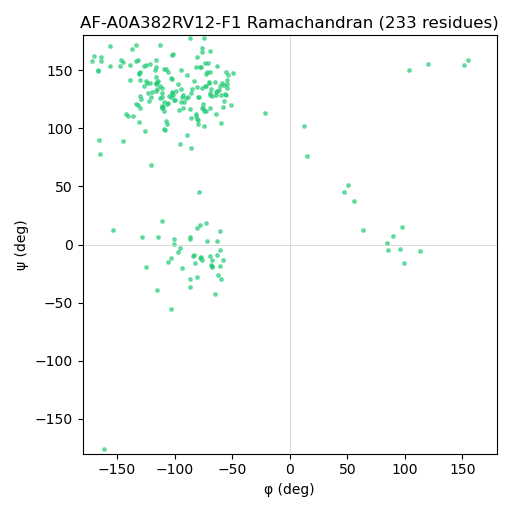90 TYR A C 1
ATOM 680 O O . TYR A 1 90 ? 1.691 3.773 2.545 1.00 96.44 90 TYR A O 1
ATOM 688 N N . THR A 1 91 ? 3.394 2.399 3.077 1.00 95.50 91 THR A N 1
ATOM 689 C CA . THR A 1 91 ? 4.284 2.817 1.993 1.00 95.50 91 THR A CA 1
ATOM 690 C C . THR A 1 91 ? 4.374 1.676 0.995 1.00 95.50 91 THR A C 1
ATOM 692 O O . THR A 1 91 ? 4.798 0.584 1.384 1.00 95.50 91 THR A O 1
ATOM 695 N N . ILE A 1 92 ? 4.014 1.934 -0.260 1.00 94.81 92 ILE A N 1
ATOM 696 C CA . ILE A 1 92 ? 4.058 0.945 -1.340 1.00 94.81 92 ILE A CA 1
ATOM 697 C C . ILE A 1 92 ? 5.474 0.370 -1.454 1.00 94.81 92 ILE A C 1
ATOM 699 O O . ILE A 1 92 ? 6.462 1.112 -1.498 1.00 94.81 92 ILE A O 1
ATOM 703 N N . GLN A 1 93 ? 5.575 -0.954 -1.470 1.00 94.81 93 GLN A N 1
ATOM 704 C CA . GLN A 1 93 ? 6.812 -1.709 -1.633 1.00 94.81 93 GLN A CA 1
ATOM 705 C C . GLN A 1 93 ? 6.937 -2.238 -3.062 1.00 94.81 93 GLN A C 1
ATOM 707 O O . GLN A 1 93 ? 5.971 -2.320 -3.810 1.00 94.81 93 GLN A O 1
ATOM 712 N N . SER A 1 94 ? 8.147 -2.637 -3.447 1.00 92.19 94 SER A N 1
ATOM 713 C CA . SER A 1 94 ? 8.354 -3.303 -4.734 1.00 92.19 94 SER A CA 1
ATOM 714 C C . SER A 1 94 ? 7.593 -4.633 -4.787 1.00 92.19 94 SER A C 1
ATOM 716 O O . SER A 1 94 ? 7.707 -5.446 -3.867 1.00 92.19 94 SER A O 1
ATOM 718 N N . GLY A 1 95 ? 6.856 -4.858 -5.877 1.00 92.00 95 GLY A N 1
ATOM 719 C CA . GLY A 1 95 ? 6.049 -6.058 -6.102 1.00 92.00 95 GLY A CA 1
ATOM 720 C C . GLY A 1 95 ? 4.576 -5.920 -5.713 1.00 92.00 95 GLY A C 1
ATOM 721 O O . GLY A 1 95 ? 3.812 -6.843 -5.977 1.00 92.00 95 GLY A O 1
ATOM 722 N N . ASP A 1 96 ? 4.163 -4.787 -5.143 1.00 94.44 96 ASP A N 1
ATOM 723 C CA . ASP A 1 96 ? 2.775 -4.498 -4.753 1.00 94.44 96 ASP A CA 1
ATOM 724 C C . ASP A 1 96 ? 1.897 -4.085 -5.946 1.00 94.44 96 ASP A C 1
ATOM 726 O O . ASP A 1 96 ? 1.176 -3.098 -5.883 1.00 94.44 96 ASP A O 1
ATOM 730 N N . ASN A 1 97 ? 1.987 -4.793 -7.070 1.00 93.19 97 ASN A N 1
ATOM 731 C CA . ASN A 1 97 ? 1.187 -4.469 -8.249 1.00 93.19 97 ASN A CA 1
ATOM 732 C C . ASN A 1 97 ? -0.293 -4.768 -7.997 1.00 93.19 97 ASN A C 1
ATOM 734 O O . ASN A 1 97 ? -0.636 -5.890 -7.631 1.00 93.19 97 ASN A O 1
ATOM 738 N N . ASP A 1 98 ? -1.151 -3.788 -8.259 1.00 93.31 98 ASP A N 1
ATOM 739 C CA . ASP A 1 98 ? -2.586 -3.846 -8.001 1.00 93.31 98 ASP A CA 1
ATOM 740 C C . ASP A 1 98 ? -3.347 -3.150 -9.139 1.00 93.31 98 ASP A C 1
ATOM 742 O O . ASP A 1 98 ? -3.235 -1.937 -9.341 1.00 93.31 98 ASP A O 1
ATOM 746 N N . THR A 1 99 ? -4.096 -3.934 -9.914 1.00 90.62 99 THR A N 1
ATOM 747 C CA . THR A 1 99 ? -4.777 -3.461 -11.134 1.00 90.62 99 THR A CA 1
ATOM 748 C C . THR A 1 99 ? -6.279 -3.238 -10.964 1.00 90.62 99 THR A C 1
ATOM 750 O O . THR A 1 99 ? -6.916 -2.637 -11.831 1.00 90.62 99 THR A O 1
ATOM 753 N N . ASP A 1 100 ? -6.852 -3.703 -9.859 1.00 89.44 100 ASP A N 1
ATOM 754 C CA . ASP A 1 100 ? -8.255 -3.559 -9.462 1.00 89.44 100 ASP A CA 1
ATOM 755 C C . ASP A 1 100 ? -8.447 -2.536 -8.332 1.00 89.44 100 ASP A C 1
ATOM 757 O O . ASP A 1 100 ? -9.554 -2.021 -8.158 1.00 89.44 100 ASP A O 1
ATOM 761 N N . GLY A 1 101 ? -7.363 -2.151 -7.663 1.00 90.44 101 GLY A N 1
ATOM 762 C CA . GLY A 1 101 ? -7.266 -1.044 -6.726 1.00 90.44 101 GLY A CA 1
ATOM 763 C C . GLY A 1 101 ? -7.245 -1.486 -5.267 1.00 90.44 101 GLY A C 1
ATOM 764 O O . GLY A 1 101 ? -7.891 -2.457 -4.876 1.00 90.44 101 GLY A O 1
ATOM 765 N N . ILE A 1 102 ? -6.571 -0.696 -4.430 1.00 92.56 102 ILE A N 1
ATOM 766 C CA . ILE A 1 102 ? -6.395 -1.016 -3.006 1.00 92.56 102 ILE A CA 1
ATOM 767 C C . ILE A 1 102 ? -7.758 -1.164 -2.314 1.00 92.56 102 ILE A C 1
ATOM 769 O O . ILE A 1 102 ? -8.683 -0.373 -2.538 1.00 92.56 102 ILE A O 1
ATOM 773 N N . SER A 1 103 ? -7.873 -2.158 -1.432 1.00 93.25 103 SER A N 1
ATOM 774 C CA . SER A 1 103 ? -9.091 -2.420 -0.660 1.00 93.25 103 SER A CA 1
ATOM 775 C C . SER A 1 103 ? -8.817 -2.737 0.812 1.00 93.25 103 SER A C 1
ATOM 777 O O . SER A 1 103 ? -7.673 -2.911 1.246 1.00 93.25 103 SER A O 1
ATOM 779 N N . ILE A 1 104 ? -9.884 -2.750 1.611 1.00 94.25 104 ILE A N 1
ATOM 780 C CA . ILE A 1 104 ? -9.854 -3.039 3.044 1.00 94.25 104 ILE A CA 1
ATOM 781 C C . ILE A 1 104 ? -10.973 -4.026 3.361 1.00 94.25 104 ILE A C 1
ATOM 783 O O . ILE A 1 104 ? -12.155 -3.725 3.181 1.00 94.25 104 ILE A O 1
ATOM 787 N N . ASP A 1 105 ? -10.609 -5.184 3.899 1.00 93.50 105 ASP A N 1
ATOM 788 C CA . ASP A 1 105 ? -11.574 -6.197 4.309 1.00 93.50 105 ASP A CA 1
ATOM 789 C C . ASP A 1 105 ? -12.273 -5.821 5.626 1.00 93.50 105 ASP A C 1
ATOM 791 O O . ASP A 1 105 ? -11.839 -4.959 6.402 1.00 93.50 105 ASP A O 1
ATOM 795 N N . ASN A 1 106 ? -13.362 -6.521 5.922 1.00 94.06 106 ASN A N 1
ATOM 796 C CA . ASN A 1 106 ? -14.075 -6.418 7.189 1.00 94.06 106 ASN A CA 1
ATOM 797 C C . ASN A 1 106 ? -13.133 -6.657 8.382 1.00 94.06 106 ASN A C 1
ATOM 799 O O . ASN A 1 106 ? -12.386 -7.632 8.404 1.00 94.06 106 ASN A O 1
ATOM 803 N N . ASN A 1 107 ? -13.274 -5.857 9.443 1.00 94.81 107 ASN A N 1
ATOM 804 C CA . ASN A 1 107 ? -12.563 -6.060 10.716 1.00 94.81 107 ASN A CA 1
ATOM 805 C C . ASN A 1 107 ? -11.026 -6.119 10.582 1.00 94.81 107 ASN A C 1
ATOM 807 O O . ASN A 1 107 ? -10.362 -6.883 11.283 1.00 94.81 107 ASN A O 1
ATOM 811 N N . SER A 1 108 ? -10.466 -5.303 9.693 1.00 95.75 108 SER A N 1
ATOM 812 C CA . SER A 1 108 ? -9.028 -5.230 9.421 1.00 95.75 108 SER A CA 1
ATOM 813 C C . SER A 1 108 ? -8.231 -4.452 10.475 1.00 95.75 108 SER A C 1
ATOM 815 O O . SER A 1 108 ? -6.999 -4.496 10.478 1.00 95.75 108 SER A O 1
ATOM 817 N N . LEU A 1 109 ? -8.905 -3.728 11.376 1.00 97.00 109 LEU A N 1
ATOM 818 C CA . LEU A 1 109 ? -8.272 -3.035 12.498 1.00 97.00 109 LEU A CA 1
ATOM 819 C C . LEU A 1 109 ? -7.874 -4.021 13.611 1.00 97.00 109 LEU A C 1
ATOM 821 O O . LEU A 1 109 ? -8.720 -4.666 14.228 1.00 97.00 109 LEU A O 1
ATOM 825 N N . ALA A 1 110 ? -6.583 -4.071 13.935 1.00 97.44 110 ALA A N 1
ATOM 826 C CA . ALA A 1 110 ? -6.024 -4.859 15.030 1.00 97.44 110 ALA A CA 1
ATOM 827 C C . ALA A 1 110 ? -5.407 -3.953 16.103 1.00 97.44 110 ALA A C 1
ATOM 829 O O . ALA A 1 110 ? -4.648 -3.036 15.800 1.00 97.44 110 ALA A O 1
ATOM 830 N N . LEU A 1 111 ? -5.697 -4.228 17.379 1.00 96.31 111 LEU A N 1
ATOM 831 C CA . LEU A 1 111 ? -5.221 -3.401 18.496 1.00 96.31 111 LEU A CA 1
ATOM 832 C C . LEU A 1 111 ? -3.774 -3.697 18.919 1.00 96.31 111 LEU A C 1
ATOM 834 O O . LEU A 1 111 ? -3.111 -2.814 19.452 1.00 96.31 111 LEU A O 1
ATOM 838 N N . ASN A 1 112 ? -3.267 -4.916 18.719 1.00 96.88 112 ASN A N 1
ATOM 839 C CA . ASN A 1 112 ? -1.891 -5.313 19.070 1.00 96.88 112 ASN A CA 1
ATOM 840 C C . ASN A 1 112 ? -1.434 -4.889 20.481 1.00 96.88 112 ASN A C 1
ATOM 842 O O . ASN A 1 112 ? -0.341 -4.357 20.662 1.00 96.88 112 ASN A O 1
ATOM 846 N N . GLY A 1 113 ? -2.283 -5.094 21.489 1.00 95.06 113 GLY A N 1
ATOM 847 C CA . GLY A 1 113 ? -1.982 -4.729 22.878 1.00 95.06 113 GLY A CA 1
ATOM 848 C C . GLY A 1 113 ? -2.307 -3.279 23.251 1.00 95.06 113 GLY A C 1
ATOM 849 O O . GLY A 1 113 ? -2.210 -2.936 24.427 1.00 95.06 113 GLY A O 1
ATOM 850 N N . SER A 1 114 ? -2.733 -2.447 22.296 1.00 96.62 114 SER A N 1
ATOM 851 C CA . SER A 1 114 ? -3.359 -1.155 22.592 1.00 96.62 114 SER A CA 1
ATOM 852 C C . SER A 1 114 ? -4.805 -1.309 23.069 1.00 96.62 114 SER A C 1
ATOM 854 O O . SER A 1 114 ? -5.417 -2.376 22.964 1.00 96.62 114 SER A O 1
ATOM 856 N N . THR A 1 115 ? -5.368 -0.215 23.576 1.00 95.88 115 THR A N 1
ATOM 857 C CA . THR A 1 115 ? -6.800 -0.099 23.858 1.00 95.88 115 THR A CA 1
ATOM 858 C C . THR A 1 115 ? -7.355 1.193 23.281 1.00 95.88 115 THR A C 1
ATOM 860 O O . THR A 1 115 ? -6.663 2.209 23.239 1.00 95.88 115 THR A O 1
ATOM 863 N N . ILE A 1 116 ? -8.616 1.148 22.863 1.00 94.69 116 ILE A N 1
ATOM 864 C CA . ILE A 1 116 ? -9.386 2.311 22.425 1.00 94.69 116 ILE A CA 1
ATOM 865 C C . ILE A 1 116 ? -10.620 2.361 23.315 1.00 94.69 116 ILE A C 1
ATOM 867 O O . ILE A 1 116 ? -11.324 1.354 23.438 1.00 94.69 116 ILE A O 1
ATOM 871 N N . ARG A 1 117 ? -10.834 3.486 23.995 1.00 93.00 117 ARG A N 1
ATOM 872 C CA . ARG A 1 117 ? -11.933 3.660 24.952 1.00 93.00 117 ARG A CA 1
ATOM 873 C C . ARG A 1 117 ? -12.578 5.026 24.823 1.00 93.00 117 ARG A C 1
ATOM 875 O O . ARG A 1 117 ? -11.898 5.971 24.446 1.00 93.00 117 ARG A O 1
ATOM 882 N N . ASP A 1 118 ? -13.838 5.145 25.205 1.00 90.56 118 ASP A N 1
ATOM 883 C CA . ASP A 1 118 ? -14.464 6.451 25.411 1.00 90.56 118 ASP A CA 1
ATOM 884 C C . ASP A 1 118 ? -13.966 7.114 26.718 1.00 90.56 118 ASP A C 1
ATOM 886 O O . ASP A 1 118 ? -13.186 6.549 27.497 1.00 90.56 118 ASP A O 1
ATOM 890 N N . SER A 1 119 ? -14.438 8.335 26.984 1.00 88.25 119 SER A N 1
ATOM 891 C CA . SER A 1 119 ? -14.125 9.057 28.229 1.00 88.25 119 SER A CA 1
ATOM 892 C C . SER A 1 119 ? -14.727 8.423 29.496 1.00 88.25 119 SER A C 1
ATOM 894 O O . SER A 1 119 ? -14.247 8.687 30.602 1.00 88.25 119 SER A O 1
ATOM 896 N N . SER A 1 120 ? -15.736 7.562 29.339 1.00 89.62 120 SER A N 1
ATOM 897 C CA . SER A 1 120 ? -16.386 6.792 30.407 1.00 89.62 120 SER A CA 1
ATOM 898 C C . SER A 1 120 ? -15.635 5.491 30.736 1.00 89.62 120 SER A C 1
ATOM 900 O O . SER A 1 120 ? -15.919 4.851 31.750 1.00 89.62 120 SER A O 1
ATOM 902 N N . GLY A 1 121 ? -14.647 5.111 29.919 1.00 90.75 121 GLY A N 1
ATOM 903 C CA . GLY A 1 121 ? -13.834 3.906 30.061 1.00 90.75 121 GLY A CA 1
ATOM 904 C C . GLY A 1 121 ? -14.389 2.665 29.355 1.00 90.75 121 GLY A C 1
ATOM 905 O O . GLY A 1 121 ? -13.823 1.583 29.535 1.00 90.75 121 GLY A O 1
ATOM 906 N N . ASN A 1 122 ? -15.452 2.787 28.557 1.00 91.88 122 ASN A N 1
ATOM 907 C CA . ASN A 1 122 ? -15.980 1.692 27.745 1.00 91.88 122 ASN A CA 1
ATOM 908 C C . ASN A 1 122 ? -15.037 1.410 26.567 1.00 91.88 122 ASN A C 1
ATOM 910 O O . ASN A 1 122 ? -14.569 2.336 25.911 1.00 91.88 122 ASN A O 1
ATOM 914 N N . TYR A 1 123 ? -14.757 0.137 26.278 1.00 93.94 123 TYR A N 1
ATOM 915 C CA . TYR A 1 123 ? -13.928 -0.248 25.131 1.00 93.94 123 TYR A CA 1
ATOM 916 C C . TYR A 1 123 ? -14.674 -0.070 23.813 1.00 93.94 123 TYR A C 1
ATOM 918 O O . TYR A 1 123 ? -15.817 -0.504 23.699 1.00 93.94 123 TYR A O 1
ATOM 926 N N . ALA A 1 124 ? -13.996 0.486 22.811 1.00 92.38 124 ALA A N 1
ATOM 927 C CA . ALA A 1 124 ? -14.559 0.620 21.479 1.00 92.38 124 ALA A CA 1
ATOM 928 C C . ALA A 1 124 ? -14.816 -0.754 20.843 1.00 92.38 124 ALA A C 1
ATOM 930 O O . ALA A 1 124 ? -13.989 -1.670 20.930 1.00 92.38 124 ALA A O 1
ATOM 931 N N . ASN A 1 125 ? -15.941 -0.878 20.146 1.00 93.44 125 ASN A N 1
ATOM 932 C CA . ASN A 1 125 ? -16.170 -1.973 19.224 1.00 93.44 125 ASN A CA 1
ATOM 933 C C . ASN A 1 125 ? -15.478 -1.661 17.889 1.00 93.44 125 ASN A C 1
ATOM 935 O O . ASN A 1 125 ? -15.895 -0.773 17.147 1.00 93.44 125 ASN A O 1
ATOM 939 N N . ILE A 1 126 ? -14.422 -2.415 17.592 1.00 94.06 126 ILE A N 1
ATOM 940 C CA . ILE A 1 126 ? -13.577 -2.216 16.408 1.00 94.06 126 ILE A CA 1
ATOM 941 C C . ILE A 1 126 ? -14.089 -2.931 15.151 1.00 94.06 126 ILE A C 1
ATOM 943 O O . ILE A 1 126 ? -13.400 -2.935 14.133 1.00 94.06 126 ILE A O 1
ATOM 947 N N . THR A 1 127 ? -15.263 -3.567 15.204 1.00 93.25 127 THR A N 1
ATOM 948 C CA . THR A 1 127 ? -15.848 -4.189 14.013 1.00 93.25 127 THR A CA 1
ATOM 949 C C . THR A 1 127 ? -16.281 -3.129 13.012 1.00 93.25 127 THR A C 1
ATOM 951 O O . THR A 1 127 ? -16.977 -2.191 13.394 1.00 93.25 127 THR A O 1
ATOM 954 N N . HIS A 1 128 ? -15.940 -3.312 11.740 1.00 92.38 128 HIS A N 1
ATOM 955 C CA . HIS A 1 128 ? -16.304 -2.391 10.665 1.00 92.38 128 HIS A CA 1
ATOM 956 C C . HIS A 1 128 ? -16.589 -3.143 9.359 1.00 92.38 128 HIS A C 1
ATOM 958 O O . HIS A 1 128 ? -16.139 -4.277 9.154 1.00 92.38 128 HIS A O 1
ATOM 964 N N . GLY A 1 129 ? -17.358 -2.501 8.477 1.00 91.75 129 GLY A N 1
ATOM 965 C CA . GLY A 1 129 ? -17.586 -2.977 7.112 1.00 91.75 129 GLY A CA 1
ATOM 966 C C . GLY A 1 129 ? -16.329 -2.874 6.239 1.00 91.75 129 GLY A C 1
ATOM 967 O O . GLY A 1 129 ? -15.359 -2.231 6.644 1.00 91.75 129 GLY A O 1
ATOM 968 N N . PRO A 1 130 ? -16.325 -3.517 5.063 1.00 91.38 130 PRO A N 1
ATOM 969 C CA . PRO A 1 130 ? -15.217 -3.400 4.128 1.00 91.38 130 PRO A CA 1
ATOM 970 C C . PRO A 1 130 ? -15.222 -2.024 3.448 1.00 91.38 130 PRO A C 1
ATOM 972 O O . PRO A 1 130 ? -16.279 -1.409 3.293 1.00 91.38 130 PRO A O 1
ATOM 975 N N . ASP A 1 131 ? -14.053 -1.603 2.978 1.00 87.88 131 ASP A N 1
ATOM 976 C CA . ASP A 1 131 ? -13.891 -0.536 1.991 1.00 87.88 131 ASP A CA 1
ATOM 977 C C . ASP A 1 131 ? -13.433 -1.187 0.687 1.00 87.88 131 ASP A C 1
ATOM 979 O O . ASP A 1 131 ? -12.286 -1.615 0.543 1.00 87.88 131 ASP A O 1
ATOM 983 N N . THR A 1 132 ? -14.385 -1.396 -0.217 1.00 84.62 132 THR A N 1
ATOM 984 C CA . THR A 1 132 ? -14.162 -2.184 -1.433 1.00 84.62 132 THR A CA 1
ATOM 985 C C . THR A 1 132 ? -13.258 -1.455 -2.420 1.00 84.62 132 THR A C 1
ATOM 987 O O . THR A 1 132 ? -13.234 -0.231 -2.425 1.00 84.62 132 THR A O 1
ATOM 990 N N . TYR A 1 133 ? -12.601 -2.223 -3.292 1.00 77.38 133 TYR A N 1
ATOM 991 C CA . TYR A 1 133 ? -11.701 -1.793 -4.369 1.00 77.38 133 TYR A CA 1
ATOM 992 C C . TYR A 1 133 ? -11.879 -0.348 -4.845 1.00 77.38 133 TYR A C 1
ATOM 994 O O . TYR A 1 133 ? -12.876 0.013 -5.485 1.00 77.38 133 TYR A O 1
ATOM 1002 N N . HIS A 1 134 ? -10.859 0.464 -4.582 1.00 76.75 134 HIS A N 1
ATOM 1003 C CA . HIS A 1 134 ? -10.751 1.809 -5.125 1.00 76.75 134 HIS A CA 1
ATOM 1004 C C . HIS A 1 134 ? -10.106 1.726 -6.500 1.00 76.75 134 HIS A C 1
ATOM 1006 O O . HIS A 1 134 ? -8.910 1.945 -6.636 1.00 76.75 134 HIS A O 1
ATOM 1012 N N . GLY A 1 135 ? -10.889 1.429 -7.540 1.00 72.81 135 GLY A N 1
ATOM 1013 C CA . GLY A 1 135 ? -10.376 1.284 -8.914 1.00 72.81 135 GLY A CA 1
ATOM 1014 C C . GLY A 1 135 ? -9.707 2.541 -9.501 1.00 72.81 135 GLY A C 1
ATOM 1015 O O . GLY A 1 135 ? -9.186 2.501 -10.608 1.00 72.81 135 GLY A O 1
ATOM 1016 N N . ASN A 1 136 ? -9.728 3.667 -8.786 1.00 78.69 136 ASN A N 1
ATOM 1017 C CA . ASN A 1 136 ? -8.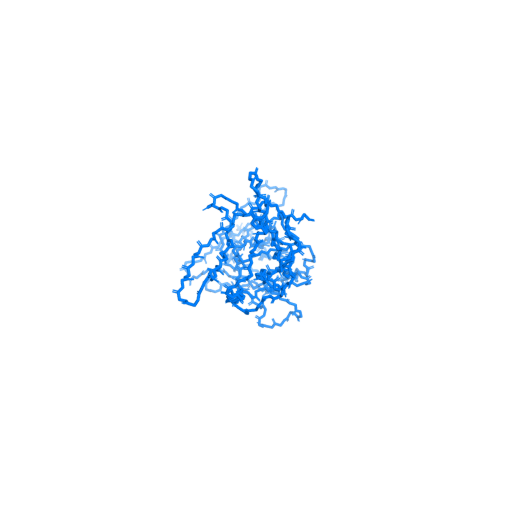972 4.886 -9.079 1.00 78.69 136 ASN A CA 1
ATOM 1018 C C . ASN A 1 136 ? -7.632 4.986 -8.320 1.00 78.69 136 ASN A C 1
ATOM 1020 O O . ASN A 1 136 ? -6.916 5.961 -8.506 1.00 78.69 136 ASN A O 1
ATOM 1024 N N . ILE A 1 137 ? -7.317 4.021 -7.456 1.00 86.75 137 ILE A N 1
ATOM 1025 C CA . ILE A 1 137 ? -6.093 3.919 -6.655 1.00 86.75 137 ILE A CA 1
ATOM 1026 C C . ILE A 1 137 ? -5.407 2.601 -7.028 1.00 86.75 137 ILE A C 1
ATOM 1028 O O . ILE A 1 137 ? -5.386 1.640 -6.259 1.00 86.75 137 ILE A O 1
ATOM 1032 N N . MET A 1 138 ? -4.901 2.549 -8.259 1.00 90.38 138 MET A N 1
ATOM 1033 C CA . MET A 1 138 ? -4.106 1.428 -8.766 1.00 90.38 138 MET A CA 1
ATOM 1034 C C . MET A 1 138 ? -2.657 1.541 -8.289 1.00 90.38 138 MET A C 1
ATOM 1036 O O . MET A 1 138 ? -2.200 2.627 -7.921 1.00 90.38 138 MET A O 1
ATOM 1040 N N . VAL A 1 139 ? -1.921 0.435 -8.333 1.00 91.69 139 VAL A N 1
ATOM 1041 C CA . VAL A 1 139 ? -0.503 0.389 -7.967 1.00 91.69 139 VAL A CA 1
ATOM 1042 C C . VAL A 1 139 ? 0.291 -0.303 -9.070 1.00 91.69 139 VAL A C 1
ATOM 1044 O O . VAL A 1 139 ? -0.022 -1.425 -9.463 1.00 91.69 139 VAL A O 1
ATOM 1047 N N . ASP A 1 140 ? 1.345 0.356 -9.544 1.00 91.50 140 ASP A N 1
ATOM 1048 C CA . ASP A 1 140 ? 2.325 -0.223 -10.458 1.00 91.50 140 ASP A CA 1
ATOM 1049 C C . ASP A 1 140 ? 3.734 0.024 -9.924 1.00 91.50 140 ASP A C 1
ATOM 1051 O O . ASP A 1 140 ? 4.199 1.148 -9.750 1.00 91.50 140 ASP A O 1
ATOM 1055 N N . THR A 1 141 ? 4.429 -1.058 -9.620 1.00 91.50 141 THR A N 1
ATOM 1056 C CA . THR A 1 141 ? 5.791 -1.060 -9.076 1.00 91.50 141 THR A CA 1
ATOM 1057 C C . THR A 1 141 ? 6.783 -1.669 -10.055 1.00 91.50 141 THR A C 1
ATOM 1059 O O . THR A 1 141 ? 7.954 -1.875 -9.718 1.00 91.50 141 THR A O 1
ATOM 1062 N N . THR A 1 142 ? 6.320 -1.980 -11.264 1.00 88.75 142 THR A N 1
ATOM 1063 C CA . THR A 1 142 ? 7.140 -2.532 -12.329 1.00 88.75 142 THR A CA 1
ATOM 1064 C C . THR A 1 142 ? 7.975 -1.406 -12.908 1.00 88.75 142 THR A C 1
ATOM 1066 O O . THR A 1 142 ? 7.453 -0.432 -13.425 1.00 88.75 142 THR A O 1
ATOM 1069 N N . ALA A 1 143 ? 9.296 -1.519 -12.795 1.00 81.88 143 ALA A N 1
ATOM 1070 C CA . ALA A 1 143 ? 10.178 -0.549 -13.424 1.00 81.88 143 ALA A CA 1
ATOM 1071 C C . ALA A 1 143 ? 10.173 -0.733 -14.953 1.00 81.88 143 ALA A C 1
ATOM 1073 O O . ALA A 1 143 ? 10.130 -1.880 -15.426 1.00 81.88 143 ALA A O 1
ATOM 1074 N N . PRO A 1 144 ? 10.346 0.352 -15.725 1.00 79.62 144 PRO A N 1
ATOM 1075 C CA . PRO A 1 144 ? 10.442 0.269 -17.170 1.00 79.62 144 PRO A CA 1
ATOM 1076 C C . PRO A 1 144 ? 11.648 -0.579 -17.554 1.00 79.62 144 PRO A C 1
ATOM 1078 O O . PRO A 1 144 ? 12.766 -0.387 -17.068 1.00 79.62 144 PRO A O 1
ATOM 1081 N N . THR A 1 145 ? 11.438 -1.506 -18.478 1.00 80.31 145 THR A N 1
ATOM 1082 C CA . THR A 1 145 ? 12.494 -2.346 -19.044 1.00 80.31 145 THR A CA 1
ATOM 1083 C C . THR A 1 145 ? 12.762 -1.944 -20.484 1.00 80.31 145 THR A C 1
ATOM 1085 O O . THR A 1 145 ? 11.881 -1.442 -21.178 1.00 80.31 145 THR A O 1
ATOM 1088 N N . LEU A 1 146 ? 13.988 -2.141 -20.960 1.00 78.62 146 LEU A N 1
ATOM 1089 C CA . LEU A 1 146 ? 14.312 -1.927 -22.367 1.00 78.62 146 LEU A CA 1
ATOM 1090 C C . LEU A 1 146 ? 13.696 -3.072 -23.193 1.00 78.62 146 LEU A C 1
ATOM 1092 O O . LEU A 1 146 ? 14.080 -4.227 -23.016 1.00 78.62 146 LEU A O 1
ATOM 1096 N N . VAL A 1 147 ? 12.734 -2.761 -24.066 1.00 67.69 147 VAL A N 1
ATOM 1097 C CA . VAL A 1 147 ? 11.993 -3.757 -24.869 1.00 67.69 147 VAL A CA 1
ATOM 1098 C C . VAL A 1 147 ? 12.701 -4.098 -26.162 1.00 67.69 147 VAL A C 1
ATOM 1100 O O . VAL A 1 147 ? 12.654 -5.249 -26.592 1.00 67.69 147 VAL A O 1
ATOM 1103 N N . ASP A 1 148 ? 13.342 -3.110 -26.782 1.00 59.03 148 ASP A N 1
ATOM 1104 C CA . ASP A 1 148 ? 13.991 -3.300 -28.070 1.00 59.03 148 ASP A CA 1
ATOM 1105 C C . ASP A 1 148 ? 15.477 -2.973 -28.007 1.00 59.03 148 ASP A C 1
ATOM 1107 O O . ASP A 1 148 ? 15.961 -2.205 -27.169 1.00 59.03 148 ASP A O 1
ATOM 1111 N N . ASN A 1 149 ? 16.204 -3.581 -28.932 1.00 58.34 149 ASN A N 1
ATOM 1112 C CA . ASN A 1 149 ? 17.583 -3.227 -29.199 1.00 58.34 149 ASN A CA 1
ATOM 1113 C C . ASN A 1 149 ? 17.739 -1.705 -29.363 1.00 58.34 149 ASN A C 1
ATOM 1115 O O . ASN A 1 149 ? 16.883 -1.003 -29.899 1.00 58.34 149 ASN A O 1
ATOM 1119 N N . VAL A 1 150 ? 18.889 -1.173 -28.957 1.00 54.47 150 VAL A N 1
ATOM 1120 C CA . VAL A 1 150 ? 19.294 0.128 -29.485 1.00 54.47 150 VAL A CA 1
ATOM 1121 C C . VAL A 1 150 ? 19.494 -0.070 -30.984 1.00 54.47 150 VAL A C 1
ATOM 1123 O O . VAL A 1 150 ? 20.402 -0.795 -31.392 1.00 54.47 150 VAL A O 1
ATOM 1126 N N . SER A 1 151 ? 18.644 0.533 -31.808 1.00 52.41 151 SER A N 1
ATOM 1127 C CA . SER A 1 151 ? 18.757 0.454 -33.264 1.00 52.41 151 SER A CA 1
ATOM 1128 C C . SER A 1 151 ? 19.341 1.747 -33.825 1.00 52.41 151 SER A C 1
ATOM 1130 O O . SER A 1 151 ? 19.069 2.845 -33.333 1.00 52.41 151 SER A O 1
ATOM 1132 N N . VAL A 1 152 ? 20.174 1.618 -34.862 1.00 55.56 152 VAL A N 1
ATOM 1133 C CA . VAL A 1 152 ? 20.579 2.775 -35.669 1.00 55.56 152 VAL A CA 1
ATOM 1134 C C . VAL A 1 152 ? 19.437 3.055 -36.632 1.00 55.56 152 VAL A C 1
ATOM 1136 O O . VAL A 1 152 ? 19.210 2.285 -37.566 1.00 55.56 152 VAL A O 1
ATOM 1139 N N . THR A 1 153 ? 18.698 4.131 -36.383 1.00 52.19 153 THR A N 1
ATOM 1140 C CA . THR A 1 153 ? 17.495 4.467 -37.157 1.00 52.19 153 THR A CA 1
ATOM 1141 C C . THR A 1 153 ? 17.821 5.272 -38.406 1.00 52.19 153 THR A C 1
ATOM 1143 O O . THR A 1 153 ? 17.132 5.151 -39.417 1.00 52.19 153 THR A O 1
ATOM 1146 N N . SER A 1 154 ? 18.892 6.066 -38.373 1.00 49.34 154 SER A N 1
ATOM 1147 C CA . SER A 1 154 ? 19.439 6.733 -39.554 1.00 49.34 154 SE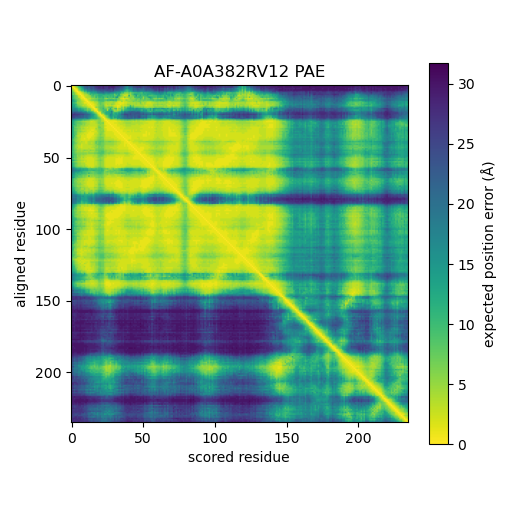R A CA 1
ATOM 1148 C C . SER A 1 154 ? 20.859 7.244 -39.311 1.00 49.34 154 SER A C 1
ATOM 1150 O O . SER A 1 154 ? 21.286 7.482 -38.178 1.00 49.34 154 SER A O 1
ATOM 1152 N N . SER A 1 155 ? 21.591 7.439 -40.401 1.00 52.84 155 SER A N 1
ATOM 1153 C CA . SER A 1 155 ? 22.870 8.141 -40.432 1.00 52.84 155 SER A CA 1
ATOM 1154 C C . SER A 1 155 ? 22.839 9.167 -41.557 1.00 52.84 155 SER A C 1
ATOM 1156 O O . SER A 1 155 ? 22.246 8.930 -42.609 1.00 52.84 155 SER A O 1
ATOM 1158 N N . THR A 1 156 ? 23.518 10.300 -41.379 1.00 46.97 156 THR A N 1
ATOM 1159 C CA . THR A 1 156 ? 23.661 11.312 -42.444 1.00 46.97 156 THR A CA 1
ATOM 1160 C C . THR A 1 156 ? 24.608 10.874 -43.575 1.00 46.97 156 THR A C 1
ATOM 1162 O O . THR A 1 156 ? 24.840 11.631 -44.513 1.00 46.97 156 THR A O 1
ATOM 1165 N N . SER A 1 157 ? 25.129 9.641 -43.518 1.00 48.03 157 SER A N 1
ATOM 1166 C CA . SER A 1 157 ? 25.913 8.993 -44.575 1.00 48.03 157 SER A CA 1
ATOM 1167 C C . SER A 1 157 ? 25.387 7.582 -44.880 1.00 48.03 157 SER A C 1
ATOM 1169 O O . SER A 1 157 ? 24.821 6.912 -44.018 1.00 48.03 157 SER A O 1
ATOM 1171 N N . SER A 1 158 ? 25.522 7.157 -46.135 1.00 42.59 158 SER A N 1
ATOM 1172 C CA . SER A 1 158 ? 24.639 6.214 -46.839 1.00 42.59 158 SER A CA 1
ATOM 1173 C C . SER A 1 158 ? 24.690 4.723 -46.459 1.00 42.59 158 SER A C 1
ATOM 1175 O O . SER A 1 158 ? 24.240 3.905 -47.260 1.00 42.59 158 SER A O 1
ATOM 1177 N N . SER A 1 159 ? 25.206 4.306 -45.301 1.00 43.34 159 SER A N 1
ATOM 1178 C CA . SER A 1 159 ? 25.262 2.864 -44.995 1.00 43.34 159 SER A CA 1
ATOM 1179 C C . SER A 1 159 ? 25.516 2.528 -43.526 1.00 43.34 159 SER A C 1
ATOM 1181 O O . SER A 1 159 ? 26.616 2.106 -43.175 1.00 43.34 159 SER A O 1
ATOM 1183 N N . VAL A 1 160 ? 24.490 2.621 -42.676 1.00 44.66 160 VAL A N 1
ATOM 1184 C CA . VAL A 1 160 ? 24.451 1.859 -41.416 1.00 44.66 160 VAL A CA 1
ATOM 1185 C C . VAL A 1 160 ? 23.024 1.358 -41.172 1.00 44.66 160 VAL A C 1
ATOM 1187 O O . VAL A 1 160 ? 22.125 2.141 -40.894 1.00 44.66 160 VAL A O 1
ATOM 1190 N N . SER A 1 161 ? 22.813 0.044 -41.270 1.00 42.50 161 SER A N 1
ATOM 1191 C CA . SER A 1 161 ? 21.606 -0.643 -40.789 1.00 42.50 161 SER A CA 1
ATOM 1192 C C . SER A 1 161 ? 22.042 -1.862 -39.977 1.00 42.50 161 SER A C 1
ATOM 1194 O O . SER A 1 161 ? 22.737 -2.727 -40.514 1.00 42.50 161 SER A O 1
ATOM 1196 N N . GLY A 1 162 ? 21.674 -1.934 -38.698 1.00 47.12 162 GLY A N 1
ATOM 1197 C CA . GLY A 1 162 ? 22.053 -3.036 -37.810 1.00 47.12 162 GLY A CA 1
ATOM 1198 C C . GLY A 1 162 ? 21.252 -3.050 -36.505 1.00 47.12 162 GLY A C 1
ATOM 1199 O O . GLY A 1 162 ? 20.830 -2.001 -36.023 1.00 47.12 162 GLY A O 1
ATOM 1200 N N . SER A 1 163 ? 21.048 -4.253 -35.964 1.00 39.53 163 SER A N 1
ATOM 1201 C CA . SER A 1 163 ? 20.348 -4.568 -34.708 1.00 39.53 163 SER A CA 1
ATOM 1202 C C . SER A 1 163 ? 21.377 -5.076 -33.685 1.00 39.53 163 SER A C 1
ATOM 1204 O O . SER A 1 163 ? 22.249 -5.866 -34.052 1.00 39.53 163 SER A O 1
ATOM 1206 N N . TRP A 1 164 ? 21.319 -4.601 -32.436 1.00 42.41 164 TRP A N 1
ATOM 1207 C CA . TRP A 1 164 ? 22.334 -4.838 -31.393 1.00 42.41 164 TRP A CA 1
ATOM 1208 C C . TRP A 1 164 ? 21.740 -5.640 -30.212 1.00 42.41 164 TRP A C 1
ATOM 1210 O O . TRP A 1 164 ? 20.624 -5.356 -29.797 1.00 42.41 164 TRP A O 1
ATOM 1220 N N . ASN A 1 165 ? 22.457 -6.622 -29.643 1.00 41.91 165 ASN A N 1
ATOM 1221 C CA . ASN A 1 165 ? 22.058 -7.372 -28.427 1.00 41.91 165 ASN A CA 1
ATOM 1222 C C . ASN A 1 165 ? 23.245 -7.479 -27.434 1.00 41.91 165 ASN A C 1
ATOM 1224 O O . ASN A 1 165 ? 24.362 -7.113 -27.785 1.00 41.91 165 ASN A O 1
ATOM 1228 N N . SER A 1 166 ? 23.127 -7.958 -26.192 1.00 39.22 166 SER A N 1
ATOM 1229 C CA . SER A 1 166 ? 21.971 -8.172 -25.299 1.00 39.22 166 SER A CA 1
ATOM 1230 C C . SER A 1 166 ? 22.189 -7.537 -23.909 1.00 39.22 166 SER A C 1
ATOM 1232 O O . SER A 1 166 ? 21.373 -7.733 -23.032 1.00 39.22 166 SER A O 1
ATOM 1234 N N . ASP A 1 167 ? 23.276 -6.789 -23.726 1.00 37.94 167 ASP A N 1
ATOM 1235 C CA . ASP A 1 167 ? 23.609 -5.929 -22.581 1.00 37.94 167 ASP A CA 1
ATOM 1236 C C . ASP A 1 167 ? 24.772 -5.067 -23.099 1.00 37.94 167 ASP A C 1
ATOM 1238 O O . ASP A 1 167 ? 25.906 -5.545 -23.130 1.00 37.94 167 ASP A O 1
ATOM 1242 N N . ILE A 1 168 ? 24.463 -3.904 -23.704 1.00 42.78 168 ILE A N 1
ATOM 1243 C CA . ILE A 1 168 ? 25.366 -2.988 -24.455 1.00 42.78 168 ILE A CA 1
ATOM 1244 C C . ILE A 1 168 ? 26.712 -3.642 -24.836 1.00 42.78 168 ILE A C 1
ATOM 1246 O O . ILE A 1 168 ? 27.740 -3.414 -24.202 1.00 42.78 168 ILE A O 1
ATOM 1250 N N . SER A 1 169 ? 26.714 -4.501 -25.860 1.00 33.62 169 SER A N 1
ATOM 1251 C CA . SER A 1 169 ? 27.926 -5.196 -26.302 1.00 33.62 169 SER A CA 1
ATOM 1252 C C . SER A 1 169 ? 28.106 -5.082 -27.816 1.00 33.62 169 SER A C 1
ATOM 1254 O O . SER A 1 169 ? 27.404 -5.699 -28.605 1.00 33.62 169 SER A O 1
ATOM 1256 N N . LEU A 1 170 ? 29.068 -4.229 -28.181 1.00 38.59 170 LEU A N 1
ATOM 1257 C CA . LEU A 1 170 ? 29.817 -4.121 -29.440 1.00 38.59 170 LEU A CA 1
ATOM 1258 C C . LEU A 1 170 ? 29.292 -4.914 -30.662 1.00 38.59 170 LEU A C 1
ATOM 1260 O O . LEU A 1 170 ? 29.679 -6.061 -30.885 1.00 38.59 170 LEU A O 1
ATOM 1264 N N . TYR A 1 171 ? 28.614 -4.243 -31.594 1.00 38.19 171 TYR A N 1
ATOM 1265 C CA . TYR A 1 171 ? 28.754 -4.575 -33.014 1.00 38.19 171 TYR A CA 1
ATOM 1266 C C . TYR A 1 171 ? 30.157 -4.158 -33.457 1.00 38.19 171 TYR A C 1
ATOM 1268 O O . TYR A 1 171 ? 30.548 -2.988 -33.421 1.00 38.19 171 TYR A O 1
ATOM 1276 N N . LYS A 1 172 ? 30.935 -5.148 -33.876 1.00 37.22 172 LYS A 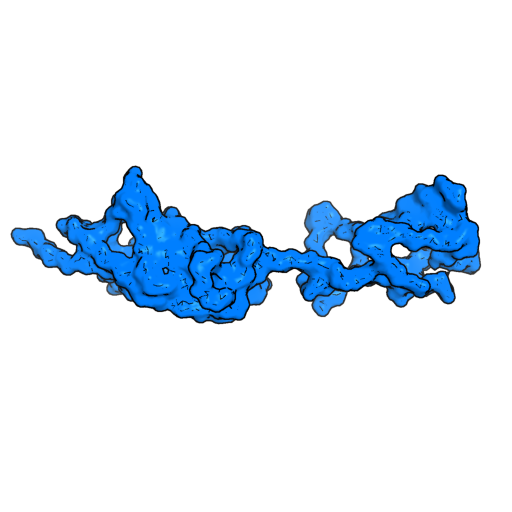N 1
ATOM 1277 C CA . LYS A 1 172 ? 32.244 -4.938 -34.477 1.00 37.22 172 LYS A CA 1
ATOM 1278 C C . LYS A 1 172 ? 32.020 -4.416 -35.893 1.00 37.22 172 LYS A C 1
ATOM 1280 O O . LYS A 1 172 ? 31.693 -5.186 -36.794 1.00 37.22 172 LYS A O 1
ATOM 1285 N N . ILE A 1 173 ? 32.186 -3.113 -36.092 1.00 41.00 173 ILE A N 1
ATOM 1286 C CA . ILE A 1 173 ? 32.255 -2.556 -37.443 1.00 41.00 173 ILE A CA 1
ATOM 1287 C C . ILE A 1 173 ? 33.452 -3.231 -38.134 1.00 41.00 173 ILE A C 1
ATOM 1289 O O . ILE A 1 173 ? 34.524 -3.319 -37.525 1.00 41.00 173 ILE A O 1
ATOM 1293 N N . PRO A 1 174 ? 33.296 -3.807 -39.342 1.00 36.16 174 PRO A N 1
ATOM 1294 C CA . PRO A 1 174 ? 34.427 -4.390 -40.058 1.00 36.16 174 PRO A CA 1
ATOM 1295 C C . PRO A 1 174 ? 35.532 -3.337 -40.210 1.00 36.16 174 PRO A C 1
ATOM 1297 O O . PRO A 1 174 ? 35.225 -2.154 -40.329 1.00 36.16 174 PRO A O 1
ATOM 1300 N N . ALA A 1 175 ? 36.801 -3.765 -40.222 1.00 37.50 175 ALA A N 1
ATOM 1301 C CA . ALA A 1 175 ? 38.020 -2.941 -40.100 1.00 37.50 175 ALA A CA 1
ATOM 1302 C C . ALA A 1 175 ? 38.238 -1.857 -41.192 1.00 37.50 175 ALA A C 1
ATOM 1304 O O . ALA A 1 175 ? 39.319 -1.291 -41.316 1.00 37.50 175 ALA A O 1
ATOM 1305 N N . ASN A 1 176 ? 37.220 -1.591 -42.005 1.00 40.25 176 ASN A N 1
ATOM 1306 C CA . ASN A 1 176 ? 37.199 -0.678 -43.135 1.00 40.25 176 ASN A CA 1
ATOM 1307 C C . ASN A 1 176 ? 35.776 -0.133 -43.415 1.00 40.25 176 ASN A C 1
ATOM 1309 O O . ASN A 1 176 ? 35.541 0.464 -44.463 1.00 40.25 176 ASN A O 1
ATOM 1313 N N . GLY A 1 177 ? 34.819 -0.323 -42.497 1.00 42.03 177 GLY A N 1
ATOM 1314 C CA . GLY A 1 177 ? 33.528 0.362 -42.520 1.00 42.03 177 GLY A CA 1
ATOM 1315 C C . GLY A 1 177 ? 33.647 1.708 -41.812 1.00 42.03 177 GLY A C 1
ATOM 1316 O O . GLY A 1 177 ? 33.933 1.751 -40.620 1.00 42.03 177 GLY A O 1
ATOM 1317 N N . SER A 1 178 ? 33.445 2.808 -42.535 1.00 45.84 178 SER A N 1
ATOM 1318 C CA . SER A 1 178 ? 33.359 4.130 -41.917 1.00 45.84 178 SER A CA 1
ATOM 1319 C C . SER A 1 178 ? 31.925 4.383 -41.451 1.00 45.84 178 SER A C 1
ATOM 1321 O O . SER A 1 178 ? 30.996 4.216 -42.235 1.00 45.84 178 SER A O 1
ATOM 1323 N N . LEU A 1 179 ? 31.733 4.811 -40.199 1.00 49.94 179 LEU A N 1
ATOM 1324 C CA . LEU A 1 179 ? 30.424 5.274 -39.693 1.00 49.94 179 LEU A CA 1
ATOM 1325 C C . LEU A 1 179 ? 29.968 6.586 -40.348 1.00 49.94 179 LEU A C 1
ATOM 1327 O O . LEU A 1 179 ? 28.794 6.945 -40.303 1.00 49.94 179 LEU A O 1
ATOM 1331 N N . CYS A 1 180 ? 30.927 7.295 -40.935 1.00 47.91 180 CYS A N 1
ATOM 1332 C CA . CYS A 1 180 ? 30.765 8.547 -41.641 1.00 47.91 180 CYS A CA 1
ATOM 1333 C C . CYS A 1 180 ? 31.603 8.436 -42.907 1.00 47.91 180 CYS A C 1
ATOM 1335 O O . CYS A 1 180 ? 32.827 8.364 -42.803 1.00 47.91 180 CYS A O 1
ATOM 1337 N N . ASP A 1 181 ? 30.994 8.358 -44.088 1.00 46.47 181 ASP A N 1
ATOM 1338 C CA . ASP A 1 181 ? 31.768 8.412 -45.333 1.00 46.47 181 ASP A CA 1
ATOM 1339 C C . ASP A 1 181 ? 32.696 9.642 -45.293 1.00 46.47 181 ASP A C 1
ATOM 1341 O O . ASP A 1 181 ? 32.240 10.777 -45.140 1.00 46.47 181 ASP A O 1
ATOM 1345 N N . GLY A 1 182 ? 34.009 9.412 -45.386 1.00 44.22 182 GLY A N 1
ATOM 1346 C CA . GLY A 1 182 ? 35.045 10.446 -45.318 1.00 44.22 182 GLY A CA 1
ATOM 1347 C C . GLY A 1 182 ? 34.977 11.472 -46.456 1.00 44.22 182 GLY A C 1
ATOM 1348 O O . GLY A 1 182 ? 35.831 12.352 -46.532 1.00 44.22 182 GLY A O 1
ATOM 1349 N N . SER A 1 183 ? 33.977 11.374 -47.337 1.00 42.00 183 SER A N 1
ATOM 1350 C CA . SER A 1 183 ? 33.691 12.334 -48.400 1.00 42.00 183 SER A CA 1
ATOM 1351 C C . SER A 1 183 ? 33.001 13.631 -47.932 1.00 42.00 183 SER A C 1
ATOM 1353 O O . SER A 1 183 ? 32.936 14.577 -48.719 1.00 42.00 183 SER A O 1
ATOM 1355 N N . VAL A 1 184 ? 32.512 13.733 -46.688 1.00 40.62 184 VAL A N 1
ATOM 1356 C CA . VAL A 1 184 ? 31.985 14.994 -46.117 1.00 40.62 184 VAL A CA 1
ATOM 1357 C C . VAL A 1 184 ? 33.056 15.721 -45.301 1.00 40.62 184 VAL A C 1
ATOM 1359 O O . VAL A 1 184 ? 33.161 15.583 -44.085 1.00 40.62 184 VAL A O 1
ATOM 1362 N N . VAL A 1 185 ? 33.865 16.537 -45.979 1.00 39.12 185 VAL A N 1
ATOM 1363 C CA . VAL A 1 185 ? 34.781 17.480 -45.322 1.00 39.12 185 VAL A CA 1
ATOM 1364 C C . VAL A 1 185 ? 33.985 18.731 -44.935 1.00 39.12 185 VAL A C 1
ATOM 1366 O O . VAL A 1 185 ? 33.538 19.471 -45.807 1.00 39.12 185 VAL A O 1
ATOM 1369 N N . GLY A 1 186 ? 33.802 18.971 -43.633 1.00 42.88 186 GLY A N 1
ATOM 1370 C CA . GLY A 1 186 ? 33.171 20.195 -43.115 1.00 42.88 186 GLY A CA 1
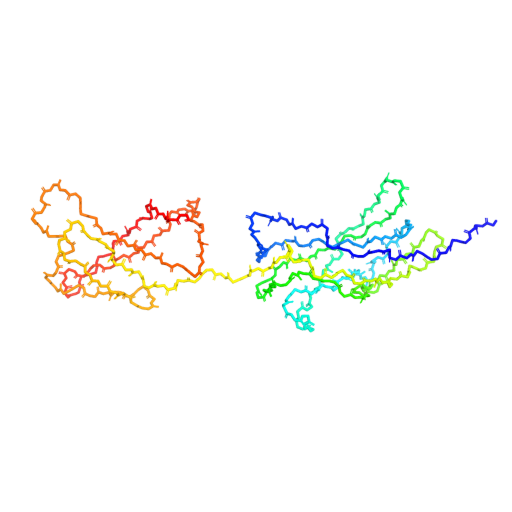ATOM 1371 C C . GLY A 1 186 ? 31.680 20.100 -42.763 1.00 42.88 186 GLY A C 1
ATOM 1372 O O . GLY A 1 186 ? 31.046 21.135 -42.583 1.00 42.88 186 GLY A O 1
ATOM 1373 N N . SER A 1 187 ? 31.105 18.899 -42.646 1.00 48.00 187 SER A N 1
ATOM 1374 C CA . SER A 1 187 ? 29.747 18.700 -42.110 1.00 48.00 187 SER A CA 1
ATOM 1375 C C . SER A 1 187 ? 29.760 17.678 -40.975 1.00 48.00 187 SER A C 1
ATOM 1377 O O . SER A 1 187 ? 30.436 16.655 -41.063 1.00 48.00 187 SER A O 1
ATOM 1379 N N . GLU A 1 188 ? 29.038 17.970 -39.895 1.00 49.25 188 GLU A N 1
ATOM 1380 C CA . GLU A 1 188 ? 28.913 17.073 -38.747 1.00 49.25 188 GLU A CA 1
ATOM 1381 C C . GLU A 1 188 ? 28.129 15.812 -39.145 1.00 49.25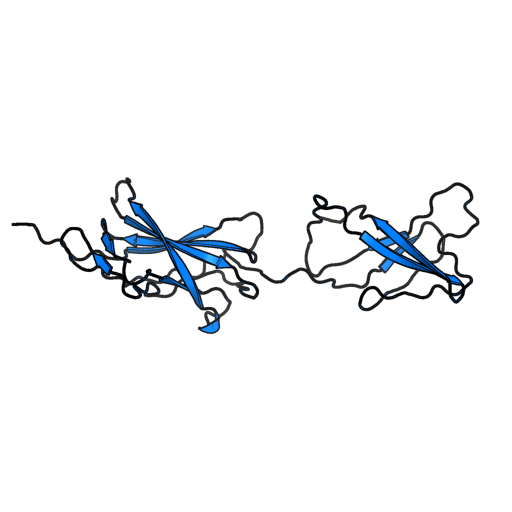 188 GLU A C 1
ATOM 1383 O O . GLU A 1 188 ? 27.048 15.876 -39.734 1.00 49.25 188 GLU A O 1
ATOM 1388 N N . CYS A 1 189 ? 28.702 14.646 -38.853 1.00 49.16 189 CYS A N 1
ATOM 1389 C CA . CYS A 1 189 ? 28.077 13.351 -39.086 1.00 49.16 189 CYS A CA 1
ATOM 1390 C C . CYS A 1 189 ? 27.360 12.894 -37.812 1.00 49.16 189 CYS A C 1
ATOM 1392 O O . CYS A 1 189 ? 27.992 12.759 -36.761 1.00 49.16 189 CYS A O 1
ATOM 1394 N N . TYR A 1 190 ? 26.055 12.642 -37.925 1.00 51.84 190 TYR A N 1
ATOM 1395 C CA . TYR A 1 190 ? 25.196 12.238 -36.817 1.00 51.84 190 TYR A CA 1
ATOM 1396 C C . TYR A 1 190 ? 24.714 10.799 -37.013 1.00 51.84 190 TYR A C 1
ATOM 1398 O O . TYR A 1 190 ? 24.318 10.408 -38.115 1.00 51.84 190 TYR A O 1
ATOM 1406 N N . ILE A 1 191 ? 24.745 10.025 -35.928 1.00 57.12 191 ILE A N 1
ATOM 1407 C CA . ILE A 1 191 ? 24.111 8.710 -35.824 1.00 57.12 191 ILE A CA 1
ATOM 1408 C C . ILE A 1 191 ? 22.922 8.884 -34.893 1.00 57.12 191 ILE A C 1
ATOM 1410 O O . ILE A 1 191 ? 23.099 9.304 -33.748 1.00 57.12 191 ILE A O 1
ATOM 1414 N N . PHE A 1 192 ? 21.732 8.551 -35.378 1.00 56.31 192 PHE A N 1
ATOM 1415 C CA . PHE A 1 192 ? 20.534 8.539 -34.554 1.00 56.31 192 PHE A CA 1
ATOM 1416 C C . PHE A 1 192 ? 20.328 7.139 -33.990 1.00 56.31 192 PHE A C 1
ATOM 1418 O O . PHE A 1 192 ? 20.366 6.144 -34.719 1.00 56.31 192 PHE A O 1
ATOM 1425 N N . MET A 1 193 ? 20.142 7.079 -32.676 1.00 61.88 193 MET A N 1
ATOM 1426 C CA . MET A 1 193 ? 19.877 5.853 -31.940 1.00 61.88 193 MET A CA 1
ATOM 1427 C C . MET A 1 193 ? 18.549 5.997 -31.220 1.00 61.88 193 MET A C 1
ATOM 1429 O O . MET A 1 193 ? 18.266 7.051 -30.648 1.00 61.88 193 MET A O 1
ATOM 1433 N N . THR A 1 194 ? 17.758 4.934 -31.235 1.00 63.50 194 THR A N 1
ATOM 1434 C CA . THR A 1 194 ? 16.478 4.886 -30.529 1.00 63.50 194 THR A CA 1
ATOM 1435 C C . THR A 1 194 ? 16.519 3.754 -29.515 1.00 63.50 194 THR A C 1
ATOM 1437 O O . THR A 1 194 ? 16.936 2.647 -29.847 1.00 63.50 194 THR A O 1
ATOM 1440 N N . ALA A 1 195 ? 16.117 4.059 -28.282 1.00 67.12 195 ALA A N 1
ATOM 1441 C CA . ALA A 1 195 ? 15.878 3.089 -27.223 1.00 67.12 195 ALA A CA 1
ATOM 1442 C C . ALA A 1 195 ? 14.371 3.041 -26.958 1.00 67.12 195 ALA A C 1
ATOM 1444 O O . ALA A 1 195 ? 13.746 4.092 -26.802 1.00 67.12 195 ALA A O 1
ATOM 1445 N N . THR A 1 196 ? 13.807 1.837 -26.920 1.00 70.69 196 THR A N 1
ATOM 1446 C CA . THR A 1 196 ? 12.376 1.617 -26.690 1.00 70.69 196 THR A CA 1
ATOM 1447 C C . THR A 1 196 ? 12.194 0.932 -25.347 1.00 70.69 196 THR A C 1
ATOM 1449 O O . THR A 1 196 ? 12.796 -0.115 -25.104 1.00 70.69 196 THR A O 1
ATOM 1452 N N . PHE A 1 197 ? 11.364 1.506 -24.484 1.00 78.50 197 PHE A N 1
ATOM 1453 C CA . PHE A 1 197 ? 11.050 0.958 -23.168 1.00 78.50 197 PHE A CA 1
ATOM 1454 C C . PHE A 1 197 ? 9.692 0.246 -23.179 1.00 78.50 197 PHE A C 1
ATOM 1456 O O . PHE A 1 197 ? 8.901 0.420 -24.106 1.00 78.50 197 PHE A O 1
ATOM 1463 N N . SER A 1 198 ? 9.435 -0.575 -22.159 1.00 80.38 198 SER A N 1
ATOM 1464 C CA . SER A 1 198 ? 8.176 -1.317 -21.976 1.00 80.38 198 SER A CA 1
ATOM 1465 C C . SER A 1 198 ? 6.982 -0.431 -21.685 1.00 80.38 198 SER A C 1
ATOM 1467 O O . SER A 1 198 ? 5.846 -0.881 -21.793 1.00 80.38 198 SER A O 1
ATOM 1469 N N . GLU A 1 199 ? 7.254 0.821 -21.362 1.00 77.56 199 GLU A N 1
ATOM 1470 C CA . GLU A 1 199 ? 6.298 1.861 -21.045 1.00 77.56 199 GLU A CA 1
ATOM 1471 C C . GLU A 1 199 ? 6.940 3.226 -21.310 1.00 77.56 199 GLU A C 1
ATOM 1473 O O . GLU A 1 199 ? 8.143 3.326 -21.581 1.00 77.56 199 GLU A O 1
ATOM 1478 N N . SER A 1 200 ? 6.134 4.283 -21.253 1.00 75.12 200 SER A N 1
ATOM 1479 C CA . SER A 1 200 ? 6.631 5.651 -21.374 1.00 75.12 200 SER A CA 1
ATOM 1480 C C . SER A 1 200 ? 7.555 5.983 -20.204 1.00 75.12 200 SER A C 1
ATOM 1482 O O . SER A 1 200 ? 7.208 5.774 -19.046 1.00 75.12 200 SER A O 1
ATOM 1484 N N . VAL A 1 201 ? 8.728 6.541 -20.505 1.00 73.06 201 VAL A N 1
ATOM 1485 C CA . VAL A 1 201 ? 9.716 6.939 -19.496 1.00 73.06 201 VAL A CA 1
ATOM 1486 C C . VAL A 1 201 ? 9.926 8.445 -19.509 1.00 73.06 201 VAL A C 1
ATOM 1488 O O . VAL A 1 201 ? 10.034 9.062 -20.569 1.00 73.06 201 VAL A O 1
ATOM 1491 N N . ILE A 1 202 ? 10.040 9.040 -18.324 1.00 69.25 202 ILE A N 1
ATOM 1492 C CA . ILE A 1 202 ? 10.439 10.440 -18.181 1.00 69.25 202 ILE A CA 1
ATOM 1493 C C . ILE A 1 202 ? 11.958 10.498 -18.069 1.00 69.25 202 ILE A C 1
ATOM 1495 O O . ILE A 1 202 ? 12.570 9.863 -17.212 1.00 69.25 202 ILE A O 1
ATOM 1499 N N . VAL A 1 203 ? 12.573 11.294 -18.938 1.00 65.06 203 VAL A N 1
ATOM 1500 C CA . VAL A 1 203 ? 14.009 11.561 -18.885 1.00 65.06 203 VAL A CA 1
ATOM 1501 C C . VAL A 1 203 ? 14.253 12.767 -17.979 1.00 65.06 203 VAL A C 1
ATOM 1503 O O . VAL A 1 203 ? 14.180 13.913 -18.425 1.00 65.06 203 VAL A O 1
ATOM 1506 N N . ASP A 1 204 ? 14.536 12.511 -16.700 1.00 62.78 204 ASP A N 1
ATOM 1507 C CA . ASP A 1 204 ? 14.983 13.550 -15.770 1.00 62.78 204 ASP A CA 1
ATOM 1508 C C . ASP A 1 204 ? 16.485 13.823 -15.943 1.00 62.78 204 ASP A C 1
ATOM 1510 O O . ASP A 1 204 ? 17.344 13.033 -15.550 1.00 62.78 204 ASP A O 1
ATOM 1514 N N . ASN A 1 205 ? 16.804 14.979 -16.526 1.00 63.25 205 ASN A N 1
ATOM 1515 C CA . ASN A 1 205 ? 18.179 15.426 -16.743 1.00 63.25 205 ASN A CA 1
ATOM 1516 C C . ASN A 1 205 ? 18.771 16.183 -15.537 1.00 63.25 205 ASN A C 1
ATOM 1518 O O . ASN A 1 205 ? 19.875 16.725 -15.649 1.00 63.25 205 ASN A O 1
ATOM 1522 N N . ALA A 1 206 ? 18.085 16.256 -14.388 1.00 63.53 206 ALA A N 1
ATOM 1523 C CA . ALA A 1 206 ? 18.541 17.017 -13.219 1.00 63.53 206 ALA A CA 1
ATOM 1524 C C . ALA A 1 206 ? 19.900 16.545 -12.669 1.00 63.53 206 ALA A C 1
ATOM 1526 O O . ALA A 1 206 ? 20.664 17.352 -12.137 1.00 63.53 206 ALA A O 1
ATOM 1527 N N . SER A 1 207 ? 20.229 15.259 -12.832 1.00 52.38 207 SER A N 1
ATOM 1528 C CA . SER A 1 207 ? 21.520 14.668 -12.435 1.00 52.38 207 SER A CA 1
ATOM 1529 C C . SER A 1 207 ? 22.504 14.474 -13.602 1.00 52.38 207 SER A C 1
ATOM 1531 O O . SER A 1 207 ? 23.608 13.960 -13.408 1.00 52.38 207 SER A O 1
ATOM 1533 N N . GLY A 1 208 ? 22.138 14.941 -14.799 1.00 54.19 208 GLY A N 1
ATOM 1534 C CA . GLY A 1 208 ? 22.865 14.747 -16.050 1.00 54.19 208 GLY A CA 1
ATOM 1535 C C . GLY A 1 208 ? 22.021 14.014 -17.089 1.00 54.19 208 GLY A C 1
ATOM 1536 O O . GLY A 1 208 ? 21.096 13.281 -16.756 1.00 54.19 208 GLY A O 1
ATOM 1537 N N . ASN A 1 209 ? 22.344 14.214 -18.367 1.00 57.06 209 ASN A N 1
ATOM 1538 C CA . ASN A 1 209 ? 21.626 13.541 -19.444 1.00 57.06 209 ASN A CA 1
ATOM 1539 C C . ASN A 1 209 ? 21.962 12.044 -19.442 1.00 57.06 209 ASN A C 1
ATOM 1541 O O . ASN A 1 209 ? 23.149 11.707 -19.328 1.00 57.06 209 ASN A O 1
ATOM 1545 N N . PRO A 1 210 ? 20.986 11.141 -19.652 1.00 61.44 210 PRO A N 1
ATOM 1546 C CA . PRO A 1 210 ? 21.306 9.749 -19.906 1.00 61.44 210 PRO A CA 1
ATOM 1547 C C . PRO A 1 210 ? 22.225 9.673 -21.127 1.00 61.44 210 PRO A C 1
ATOM 1549 O O . PRO A 1 210 ? 22.058 10.392 -22.120 1.00 61.44 210 PRO A O 1
ATOM 1552 N N . THR A 1 211 ? 23.244 8.825 -21.022 1.00 57.06 211 THR A N 1
ATOM 1553 C CA . THR A 1 211 ? 24.250 8.664 -22.068 1.00 57.06 211 THR A CA 1
ATOM 1554 C C . THR A 1 211 ? 24.179 7.272 -22.657 1.00 57.06 211 THR A C 1
ATOM 1556 O O . THR A 1 211 ? 24.0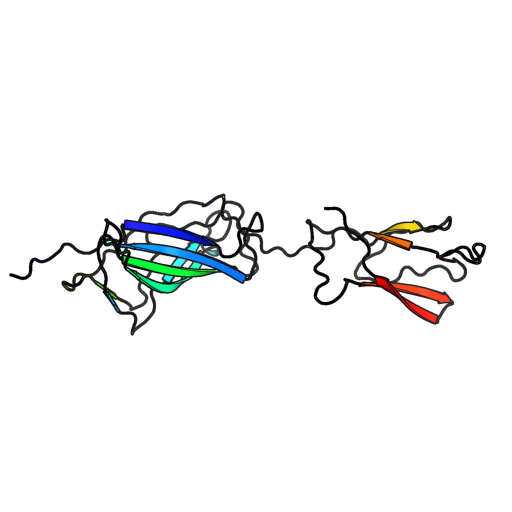18 6.281 -21.948 1.00 57.06 211 THR A O 1
ATOM 1559 N N . LEU A 1 212 ? 24.345 7.202 -23.972 1.00 60.34 212 LEU A N 1
ATOM 1560 C CA . LEU A 1 212 ? 24.504 5.950 -24.687 1.00 60.34 212 LEU A CA 1
ATOM 1561 C C . LEU A 1 212 ? 25.941 5.883 -25.199 1.00 60.34 212 LEU A C 1
ATOM 1563 O O . LEU A 1 212 ? 26.389 6.749 -25.953 1.00 60.34 212 LEU A O 1
ATOM 1567 N N . THR A 1 213 ? 26.695 4.884 -24.743 1.00 54.69 213 THR A N 1
ATOM 1568 C CA . THR A 1 213 ? 28.095 4.713 -25.149 1.00 54.69 213 THR A CA 1
ATOM 1569 C C . THR A 1 213 ? 28.174 3.799 -26.362 1.00 54.69 213 THR A C 1
ATOM 1571 O O . THR A 1 213 ? 27.747 2.649 -26.308 1.00 54.69 213 THR A O 1
ATOM 1574 N N . ILE A 1 214 ? 28.766 4.303 -27.442 1.00 54.72 214 ILE A N 1
ATOM 1575 C CA . ILE A 1 214 ? 29.110 3.521 -28.627 1.00 54.72 214 ILE A CA 1
ATOM 1576 C C . ILE A 1 214 ? 30.602 3.212 -28.569 1.00 54.72 214 ILE A C 1
ATOM 1578 O O . ILE A 1 214 ? 31.438 4.109 -28.429 1.00 54.72 214 ILE A O 1
ATOM 1582 N N . VAL A 1 215 ? 30.944 1.941 -28.731 1.00 51.94 215 VAL A N 1
ATOM 1583 C CA . VAL A 1 215 ? 32.328 1.517 -28.923 1.00 51.94 215 VAL A CA 1
ATOM 1584 C C . VAL A 1 215 ? 32.589 1.366 -30.415 1.00 51.94 215 VAL A C 1
ATOM 1586 O O . VAL A 1 215 ? 31.985 0.514 -31.067 1.00 51.94 215 VAL A O 1
ATOM 1589 N N . VAL A 1 216 ? 33.493 2.185 -30.953 1.00 50.50 216 VAL A N 1
ATOM 1590 C CA . VAL A 1 216 ? 33.924 2.096 -32.353 1.00 50.50 216 VAL A CA 1
ATOM 1591 C C . VAL A 1 216 ? 35.304 1.438 -32.392 1.00 50.50 216 VAL A C 1
ATOM 1593 O O . VAL A 1 216 ? 36.209 1.815 -31.642 1.00 50.50 216 VAL A O 1
ATOM 1596 N N . GLY A 1 217 ? 35.423 0.384 -33.202 1.00 47.78 217 GLY A N 1
ATOM 1597 C CA . GLY A 1 217 ? 36.664 -0.354 -33.412 1.00 47.78 217 GLY A CA 1
ATOM 1598 C C . GLY A 1 217 ? 37.220 -0.070 -34.799 1.00 47.78 217 GLY A C 1
ATOM 1599 O O . GLY A 1 217 ? 36.793 -0.684 -35.771 1.00 47.78 217 GLY A O 1
ATOM 1600 N N . ASP A 1 218 ? 38.184 0.838 -34.881 1.00 44.78 218 ASP A N 1
ATOM 1601 C CA . ASP A 1 218 ? 38.698 1.358 -36.154 1.00 44.78 218 ASP A CA 1
ATOM 1602 C C . ASP A 1 218 ? 39.762 0.418 -36.771 1.00 44.78 218 ASP A C 1
ATOM 1604 O O . ASP A 1 218 ? 40.213 0.617 -37.897 1.00 44.78 218 ASP A O 1
ATOM 1608 N N . SER A 1 219 ? 40.203 -0.608 -36.026 1.00 40.75 219 SER A N 1
ATOM 1609 C CA . SER A 1 219 ? 41.167 -1.657 -36.413 1.00 40.75 219 SER A CA 1
ATOM 1610 C C . SER A 1 219 ? 41.199 -2.781 -35.357 1.00 40.75 219 SER A C 1
ATOM 1612 O O . SER A 1 219 ? 40.766 -2.555 -34.223 1.00 40.75 219 SER A O 1
ATOM 1614 N N . PRO A 1 220 ? 41.724 -3.994 -35.648 1.00 40.75 220 PRO A N 1
ATOM 1615 C CA . PRO A 1 220 ? 41.886 -5.035 -34.631 1.00 40.75 220 PRO A CA 1
ATOM 1616 C C . PRO A 1 220 ? 42.808 -4.547 -33.498 1.00 40.75 220 PRO A C 1
ATOM 1618 O O . PRO A 1 220 ? 44.019 -4.477 -33.675 1.00 40.75 220 PRO A O 1
ATOM 1621 N N . GLY A 1 221 ? 42.235 -4.211 -32.338 1.00 42.41 221 GLY A N 1
ATOM 1622 C CA . GLY A 1 221 ? 42.981 -3.867 -31.119 1.00 42.41 221 GLY A CA 1
ATOM 1623 C C . GLY A 1 221 ? 42.878 -2.417 -30.630 1.00 42.41 221 GLY A C 1
ATOM 1624 O O . GLY A 1 221 ? 43.354 -2.150 -29.530 1.00 42.41 221 GLY A O 1
ATOM 1625 N N . THR A 1 222 ? 42.229 -1.505 -31.363 1.00 39.75 222 THR A N 1
ATOM 1626 C CA . THR A 1 222 ? 41.993 -0.125 -30.894 1.00 39.75 222 THR A CA 1
ATOM 1627 C C . THR A 1 222 ? 40.510 0.071 -30.599 1.00 39.75 222 THR A C 1
ATOM 1629 O O . THR A 1 222 ? 39.678 -0.071 -31.490 1.00 39.75 222 THR A O 1
ATOM 1632 N N . VAL A 1 223 ? 40.183 0.369 -29.341 1.00 42.84 223 VAL A N 1
ATOM 1633 C CA . VAL A 1 223 ? 38.822 0.668 -28.877 1.00 42.84 223 VAL A CA 1
ATOM 1634 C C . VAL A 1 223 ? 38.770 2.143 -28.500 1.00 42.84 223 VAL A C 1
ATOM 1636 O O . VAL A 1 223 ? 39.472 2.557 -27.577 1.00 42.84 223 VAL A O 1
ATOM 1639 N N . THR A 1 224 ? 37.943 2.924 -29.197 1.00 47.28 224 THR A N 1
ATOM 1640 C CA . THR A 1 224 ? 37.634 4.303 -28.799 1.00 47.28 224 THR A CA 1
ATOM 1641 C C . THR A 1 224 ? 36.181 4.369 -28.348 1.00 47.28 224 THR A C 1
ATOM 1643 O O . THR A 1 224 ? 35.263 4.089 -29.121 1.00 47.28 224 THR A O 1
ATOM 1646 N N . ASN A 1 225 ? 35.964 4.746 -27.088 1.00 45.34 225 ASN A N 1
ATOM 1647 C CA . ASN A 1 225 ? 34.622 4.975 -26.558 1.00 45.34 225 ASN A CA 1
ATOM 1648 C C . ASN A 1 225 ? 34.142 6.358 -27.007 1.00 45.34 225 ASN A C 1
ATOM 1650 O O . ASN A 1 225 ? 34.824 7.358 -26.772 1.00 45.34 225 ASN A O 1
ATOM 1654 N N . ARG A 1 226 ? 32.964 6.428 -27.629 1.00 53.38 226 ARG A N 1
ATOM 1655 C CA . ARG A 1 226 ? 32.270 7.688 -27.915 1.00 53.38 226 ARG A CA 1
ATOM 1656 C C . ARG A 1 226 ? 30.953 7.714 -27.154 1.00 53.38 226 ARG A C 1
ATOM 1658 O O . ARG A 1 226 ? 30.192 6.752 -27.186 1.00 53.38 226 ARG A O 1
ATOM 1665 N N . THR A 1 227 ? 30.684 8.823 -26.483 1.00 45.53 227 THR A N 1
ATOM 1666 C CA . THR A 1 227 ? 29.455 9.022 -25.712 1.00 45.53 227 THR A CA 1
ATOM 1667 C C . THR A 1 227 ? 28.485 9.867 -26.527 1.00 45.53 227 THR A C 1
ATOM 1669 O O . THR A 1 227 ? 28.844 10.961 -26.964 1.00 45.53 227 THR A O 1
ATOM 1672 N N . ALA A 1 228 ? 27.271 9.366 -26.742 1.00 52.91 228 ALA A N 1
ATOM 1673 C CA . ALA A 1 228 ? 26.161 10.147 -27.271 1.00 52.91 228 ALA A CA 1
ATOM 1674 C C . ALA A 1 228 ? 25.321 10.683 -26.104 1.00 52.91 228 ALA A C 1
ATOM 1676 O O . ALA A 1 228 ? 25.009 9.943 -25.167 1.00 52.91 228 ALA A O 1
ATOM 1677 N N . ALA A 1 229 ? 24.972 11.968 -26.163 1.00 52.94 229 ALA A N 1
ATOM 1678 C CA . ALA A 1 229 ? 24.035 12.585 -25.233 1.00 52.94 229 ALA A CA 1
ATOM 1679 C C . ALA A 1 229 ? 22.605 12.447 -25.767 1.00 52.94 229 ALA A C 1
ATOM 1681 O O . ALA A 1 229 ? 22.387 12.519 -26.977 1.00 52.94 229 ALA A O 1
ATOM 1682 N N . TYR A 1 230 ? 21.643 12.280 -24.865 1.00 52.97 230 TYR A N 1
ATOM 1683 C CA . TYR A 1 230 ? 20.223 12.371 -25.187 1.00 52.97 230 TYR A CA 1
ATOM 1684 C C . TYR A 1 230 ? 19.877 13.704 -25.873 1.00 52.97 230 TYR A C 1
ATOM 1686 O O . TYR A 1 230 ? 20.319 14.765 -25.426 1.00 52.97 230 TYR A O 1
ATOM 1694 N N . THR A 1 231 ? 19.084 13.644 -26.948 1.00 52.59 231 THR A N 1
ATOM 1695 C CA . THR A 1 231 ? 18.664 14.823 -27.725 1.00 52.59 231 THR A CA 1
ATOM 1696 C C . THR A 1 231 ? 17.159 15.085 -27.661 1.00 52.59 231 THR A C 1
ATOM 1698 O O . THR A 1 231 ? 16.764 16.245 -27.605 1.00 52.59 231 THR A O 1
ATOM 1701 N N . SER A 1 232 ? 16.322 14.040 -27.685 1.00 53.06 232 SER A N 1
ATOM 1702 C CA . SER A 1 232 ? 14.852 14.138 -27.665 1.00 53.06 232 SER A CA 1
ATOM 1703 C C . SER A 1 232 ? 14.191 12.761 -27.505 1.00 53.06 232 SER A C 1
ATOM 1705 O O . SER A 1 232 ? 14.785 11.753 -27.888 1.00 53.06 232 SER A O 1
ATOM 1707 N N . GLY A 1 233 ? 12.946 12.735 -27.027 1.00 46.53 233 GLY A N 1
ATOM 1708 C CA . GLY A 1 233 ? 12.067 11.565 -26.935 1.00 46.53 233 GLY A CA 1
ATOM 1709 C C . GLY A 1 233 ? 10.674 11.922 -27.461 1.00 46.53 233 GLY A C 1
ATOM 1710 O O . GLY A 1 233 ? 10.341 13.104 -27.537 1.00 46.53 233 GLY A O 1
ATOM 1711 N N . ASN A 1 234 ? 9.896 10.922 -27.877 1.00 47.56 234 ASN A N 1
ATOM 1712 C CA . ASN A 1 234 ? 8.488 11.128 -28.218 1.00 47.56 234 ASN A CA 1
ATOM 1713 C C . ASN A 1 234 ? 7.661 11.047 -26.929 1.00 47.56 234 ASN A C 1
ATOM 1715 O O . ASN A 1 234 ? 7.900 10.140 -26.133 1.00 47.56 234 ASN A O 1
ATOM 1719 N N . GLU A 1 235 ? 6.745 12.001 -26.744 1.00 39.91 235 GLU A N 1
ATOM 1720 C CA . GLU A 1 235 ? 5.734 11.986 -25.672 1.00 39.91 235 GLU A CA 1
ATOM 1721 C C . GLU A 1 235 ? 4.688 10.885 -25.891 1.00 39.91 235 GLU A C 1
ATOM 1723 O O . GLU A 1 235 ? 4.305 10.657 -27.067 1.00 39.91 235 GLU A O 1
#

Mean predicted aligned error: 13.27 Å

Sequence (235 aa):
MTEQTDPTLVDNVSITSTTEDTYSALNTGDNVSVTAFFSESVIVDNASGNPTLTIVVGTDNLSSDNRTATYWRQATNNGDLGNDMMYFRYTIQSGDNDTDGISIDNNSLALNGSTIRDSSGNYANITHGPDTYHGNIMVDTTAPTLVDNVSVTSSTSSSVSGSWNSDISLYKIPANGSLCDGSVVGSECYIFMTATFSESVIVDNASGNPTLTIVVGDSPGTVTNRTAAYTSGNE

pLDDT: mean 72.87, std 20.89, range [33.62, 98.06]

Solvent-accessible surface area (backbone atoms only — not comparable to full-atom values): 13864 Å² total; per-residue (Å²): 132,83,83,81,71,79,58,34,38,35,72,42,46,40,81,74,50,67,76,60,82,89,47,91,38,39,39,58,70,37,42,43,32,35,36,40,34,29,68,36,57,68,48,78,47,48,91,70,25,62,40,36,34,46,33,34,41,31,66,87,73,45,84,86,22,56,41,74,21,39,64,72,49,74,50,76,40,92,54,101,74,52,27,24,32,40,35,25,42,32,62,44,47,79,76,41,43,12,85,53,18,43,27,29,58,59,50,33,61,41,44,60,70,27,49,48,20,31,93,85,66,40,58,45,44,62,63,35,64,56,29,72,56,35,70,84,48,24,27,49,38,78,74,79,42,79,69,48,50,58,29,48,78,44,50,83,34,100,74,66,81,60,81,48,59,92,71,96,49,74,74,77,52,56,70,82,62,60,93,50,59,85,84,58,82,93,59,90,77,52,77,43,74,47,78,42,54,71,50,93,76,84,86,73,51,91,90,49,66,66,68,52,76,46,60,48,40,76,38,100,87,49,79,47,84,43,78,42,72,70,87,83,80,86,131

Radius of gyration: 29.09 Å; Cα contacts (8 Å, |Δi|>4): 500; chains: 1; bounding box: 68×34×87 Å

Nearest PDB structures (foldseek):
  5cl2-assembly1_B  TM=3.263E-01  e=4.377E-01  Bacillus subtilis subsp. subtilis str. 168
  3ugu-assembly1_A  TM=2.614E-01  e=2.529E+00  Bos taurus
  4j2q-assembly1_B  TM=2.762E-01  e=4.081E+00  Bos taurus
  8gp3-assembly1_A  TM=2.526E-01  e=3.479E+00  Rattus norvegicus
  7f1x-assembly1_A  TM=1.751E-01  e=1.139E+00  Bos taurus

Secondary structure (DSSP, 8-state):
--PPPPPPBEEEEEEEEES-TTSSSB-TT-EEEEEEEESS--EEE-TT---EEEEE-STT--TTSEEEEEEEEEEE--STT--EEEEEEEEPPTT--BSS--BB-TT-EE-TT-EEE-TT-PBPB-----B---TTS-B--PPP-B-S--EEEEESSS----B--TTT------TT--SS-TT-TTS---EEEE--BSS------TT---EEEEEEEEETTEEEEEEEEP-----

Foldseek 3Di:
DPPDDDAKEQAAKAWDDKDDLVDQEAEAFIKIKIKTKIQADKDKFAVQHWKWFWKAQAPPRDPVRTDIWTWDDKDFDPDPRRIIMTMTMDGDHAPSFFQQAMWGAWLRIDGNPMFMGDPSRHTYDSTHHIGDGPNSHGHDHDDKDFPAFFFQPDKPDDDDGDGDDDPPDDDADPLPDDSHPPVDDPDDIDTDTDTDIPDDDDQDCVVHFDWDWDWYDNHVPDTDIDIDGDDDDDD